Protein AF-A0A7L8D2F6-F1 (afdb_monomer_lite)

Secondary structure (DSSP, 8-state):
---------EEEEEEETTEEEEEEEEEESS-GGGGS-BTTBTTEEEEEEEE--SS-HHHHHHHHHHIIIIIS-PPEEEPSSSSSEEEEESS-HHHHHHHHHHHHHHH-GGGS-B-SSTT--B--EE--HHHHHHHHTTT---SSPPP-------GGGS-GGGS---EEEEETTEEEETTT--EEETTS--

pLDDT: mean 74.39, std 19.33, range [33.28, 97.25]

Structure (mmCIF, N/CA/C/O backbone):
data_AF-A0A7L8D2F6-F1
#
_entry.id   AF-A0A7L8D2F6-F1
#
loop_
_atom_site.group_PDB
_atom_site.id
_atom_site.type_symbol
_atom_site.label_atom_id
_atom_site.label_alt_id
_atom_site.label_comp_id
_atom_site.label_asym_id
_atom_site.label_entity_id
_atom_site.label_seq_id
_atom_site.pdbx_PDB_ins_code
_atom_site.Cartn_x
_atom_site.Cartn_y
_atom_site.Cartn_z
_atom_site.occupancy
_atom_site.B_iso_or_equiv
_atom_site.auth_seq_id
_atom_site.auth_comp_id
_atom_site.auth_asym_id
_atom_site.auth_atom_id
_atom_site.pdbx_PDB_model_num
ATOM 1 N N . MET A 1 1 ? -32.646 11.128 -2.329 1.00 33.59 1 MET A N 1
ATOM 2 C CA . MET A 1 1 ? -31.736 10.787 -1.220 1.00 33.59 1 MET A CA 1
ATOM 3 C C . MET A 1 1 ? -30.380 10.579 -1.849 1.00 33.59 1 MET A C 1
ATOM 5 O O . MET A 1 1 ? -30.250 9.682 -2.670 1.00 33.59 1 MET A O 1
ATOM 9 N N . GLU A 1 2 ? -29.448 11.494 -1.601 1.00 33.28 2 GLU A N 1
ATOM 10 C CA . GLU A 1 2 ? -28.072 11.392 -2.088 1.00 33.28 2 GLU A CA 1
ATOM 11 C C . GLU A 1 2 ? -27.413 10.196 -1.399 1.00 33.28 2 GLU A C 1
ATOM 13 O O . GLU A 1 2 ? -27.366 10.131 -0.172 1.00 33.28 2 GLU A O 1
ATOM 18 N N . SER A 1 3 ? -26.965 9.216 -2.183 1.00 36.12 3 SER A N 1
ATOM 19 C CA . SER A 1 3 ? -26.106 8.145 -1.695 1.00 36.12 3 SER A CA 1
ATOM 20 C C . SER A 1 3 ? -24.796 8.782 -1.243 1.00 36.12 3 SER A C 1
ATOM 22 O O . SER A 1 3 ? -23.993 9.203 -2.078 1.00 36.12 3 SER A O 1
ATOM 24 N N . GLY A 1 4 ? -24.608 8.908 0.070 1.00 35.31 4 GLY A N 1
ATOM 25 C CA . GLY A 1 4 ? -23.336 9.308 0.651 1.00 35.31 4 GLY A CA 1
ATOM 26 C C . GLY A 1 4 ? -22.278 8.281 0.269 1.00 35.31 4 GLY A C 1
ATOM 27 O O . GLY A 1 4 ? -22.184 7.233 0.898 1.00 35.31 4 GLY A O 1
ATOM 28 N N . TYR A 1 5 ? -21.508 8.566 -0.781 1.00 43.25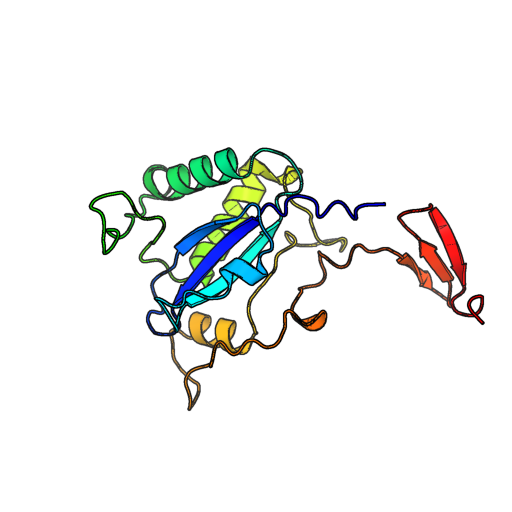 5 TYR A N 1
ATOM 29 C CA . TYR A 1 5 ? -20.236 7.899 -1.017 1.00 43.25 5 TYR A CA 1
ATOM 30 C C . TYR A 1 5 ? -19.336 8.299 0.149 1.00 43.25 5 TYR A C 1
ATOM 32 O O . TYR A 1 5 ? -18.805 9.407 0.172 1.00 43.25 5 TYR A O 1
ATOM 40 N N . GLY A 1 6 ? -19.273 7.445 1.171 1.00 49.34 6 GLY A N 1
ATOM 41 C CA . GLY A 1 6 ? -18.364 7.637 2.291 1.00 49.34 6 GLY A CA 1
ATOM 42 C C . GLY A 1 6 ? -16.935 7.745 1.770 1.00 49.34 6 GLY A C 1
ATOM 43 O O . GLY A 1 6 ? -16.554 7.013 0.857 1.00 49.34 6 GLY A O 1
ATOM 44 N N . ASP A 1 7 ? -16.164 8.677 2.326 1.00 59.16 7 ASP A N 1
ATOM 45 C CA . ASP A 1 7 ? -14.744 8.803 2.022 1.00 59.16 7 ASP A CA 1
ATOM 46 C C . ASP A 1 7 ? -14.050 7.454 2.261 1.00 59.16 7 ASP A C 1
ATOM 48 O O . ASP A 1 7 ? -14.004 6.929 3.376 1.00 59.16 7 ASP A O 1
ATOM 52 N N . GLU A 1 8 ? -13.519 6.874 1.189 1.00 82.31 8 GLU A N 1
ATOM 53 C CA . GLU A 1 8 ? -12.786 5.619 1.229 1.00 82.31 8 GLU A CA 1
ATOM 54 C C . GLU A 1 8 ? -11.326 5.906 1.581 1.00 82.31 8 GLU A C 1
ATOM 56 O O . GLU A 1 8 ? -10.543 6.373 0.750 1.00 82.31 8 GLU A O 1
ATOM 61 N N . ASN A 1 9 ? -10.962 5.646 2.834 1.00 90.75 9 ASN A N 1
ATOM 62 C CA . ASN A 1 9 ? -9.607 5.846 3.327 1.00 90.75 9 ASN A CA 1
ATOM 63 C C . ASN A 1 9 ? -8.790 4.563 3.186 1.00 90.75 9 ASN A C 1
ATOM 65 O O . ASN A 1 9 ? -9.130 3.537 3.768 1.00 90.75 9 ASN A O 1
ATOM 69 N N . TRP A 1 10 ? -7.679 4.639 2.460 1.00 93.19 10 TRP A N 1
ATOM 70 C CA . TRP A 1 10 ? -6.805 3.500 2.200 1.00 93.19 10 TRP A CA 1
ATOM 71 C C . TRP A 1 10 ? -5.340 3.871 2.381 1.00 93.19 10 TRP A C 1
ATOM 73 O O . TRP A 1 10 ? -4.917 4.948 1.951 1.00 93.19 10 TRP A O 1
ATOM 83 N N . ILE A 1 11 ? -4.562 2.941 2.931 1.00 95.38 11 ILE A N 1
ATOM 84 C CA . ILE A 1 11 ? -3.104 2.887 2.778 1.00 95.38 11 ILE A CA 1
ATOM 85 C C . ILE A 1 11 ? -2.797 1.793 1.763 1.00 95.38 11 ILE A C 1
ATOM 87 O O . ILE A 1 11 ? -3.302 0.682 1.892 1.00 95.38 11 ILE A O 1
ATOM 91 N N . TYR A 1 12 ? -1.984 2.080 0.754 1.00 94.06 12 TYR A N 1
ATOM 92 C CA . TYR A 1 12 ? -1.645 1.120 -0.288 1.00 94.06 12 TYR A CA 1
ATOM 93 C C . TYR A 1 12 ? -0.141 1.019 -0.521 1.00 94.06 12 TYR A C 1
ATOM 95 O O . TYR A 1 12 ? 0.616 1.971 -0.320 1.00 94.06 12 TYR A O 1
ATOM 103 N N . VAL A 1 13 ? 0.260 -0.152 -1.005 1.00 94.94 13 VAL A N 1
ATOM 104 C CA . VAL A 1 13 ? 1.579 -0.438 -1.558 1.00 94.94 13 VAL A CA 1
ATOM 105 C C . VAL A 1 13 ? 1.425 -0.609 -3.061 1.00 94.94 13 VAL A C 1
ATOM 107 O O . VAL A 1 13 ? 0.719 -1.500 -3.528 1.00 94.94 13 VAL A O 1
ATOM 110 N N . GLY A 1 14 ? 2.068 0.266 -3.823 1.00 91.19 14 GLY A N 1
ATOM 111 C CA . GLY A 1 14 ? 2.179 0.188 -5.271 1.00 91.19 14 GLY A CA 1
ATOM 112 C C . GLY A 1 14 ? 3.509 -0.414 -5.708 1.00 91.19 14 GLY A C 1
ATOM 113 O O . GLY A 1 14 ? 4.519 -0.278 -5.017 1.00 91.19 14 GLY A O 1
ATOM 114 N N . GLY A 1 15 ? 3.507 -1.045 -6.875 1.00 89.31 15 GLY A N 1
ATOM 115 C CA . GLY A 1 15 ? 4.697 -1.539 -7.559 1.00 89.31 15 GLY A CA 1
ATOM 116 C C . GLY A 1 15 ? 4.729 -1.084 -9.013 1.00 89.31 15 GLY A C 1
ATOM 117 O O . GLY A 1 15 ? 3.749 -0.548 -9.532 1.00 89.31 15 GLY A O 1
ATOM 118 N N . ASP A 1 16 ? 5.862 -1.315 -9.668 1.00 86.56 16 ASP A N 1
ATOM 119 C CA . ASP A 1 16 ? 6.006 -1.193 -11.117 1.00 86.56 16 ASP A CA 1
ATOM 120 C C . ASP A 1 16 ? 6.427 -2.548 -11.673 1.00 86.56 16 ASP A C 1
ATOM 122 O O . ASP A 1 16 ? 7.437 -3.113 -11.254 1.00 86.56 16 ASP A O 1
ATOM 126 N N . ILE A 1 17 ? 5.662 -3.085 -12.618 1.00 83.69 17 ILE A N 1
ATOM 127 C CA . ILE A 1 17 ? 5.947 -4.398 -13.205 1.00 83.69 17 ILE A CA 1
ATOM 128 C C . ILE A 1 17 ? 7.316 -4.478 -13.896 1.00 83.69 17 ILE A C 1
ATOM 130 O O . ILE A 1 17 ? 7.892 -5.561 -14.034 1.00 83.69 17 ILE A O 1
ATOM 134 N N . ASN A 1 18 ? 7.862 -3.332 -14.296 1.00 82.56 18 ASN A N 1
ATOM 135 C CA . ASN A 1 18 ? 9.174 -3.237 -14.921 1.00 82.56 18 ASN A CA 1
ATOM 136 C C . ASN A 1 18 ? 10.309 -3.088 -13.893 1.00 82.56 18 ASN A C 1
ATOM 138 O O . ASN A 1 18 ? 11.474 -3.191 -14.273 1.00 82.56 18 ASN A O 1
ATOM 142 N N . ILE A 1 19 ? 10.001 -2.839 -12.612 1.00 86.31 19 ILE A N 1
ATOM 143 C CA . ILE A 1 19 ? 10.988 -2.559 -11.560 1.00 86.31 19 ILE A CA 1
ATOM 144 C C . ILE A 1 19 ? 10.647 -3.343 -10.284 1.00 86.31 19 ILE A C 1
ATOM 146 O O . ILE A 1 19 ? 10.049 -2.836 -9.337 1.00 86.31 19 ILE A O 1
ATOM 150 N N . ILE A 1 20 ? 11.078 -4.605 -10.246 1.00 85.50 20 ILE A N 1
ATOM 151 C CA . ILE A 1 20 ? 10.676 -5.575 -9.212 1.00 85.50 20 ILE A CA 1
ATOM 152 C C . ILE A 1 20 ? 11.123 -5.230 -7.782 1.00 85.50 20 ILE A C 1
ATOM 154 O O . ILE A 1 20 ? 10.507 -5.664 -6.809 1.00 85.50 20 ILE A O 1
ATOM 158 N N . CYS A 1 21 ? 12.207 -4.467 -7.647 1.00 88.69 21 CYS A N 1
ATOM 159 C CA . CYS A 1 21 ? 12.816 -4.111 -6.367 1.00 88.69 21 CYS A CA 1
ATOM 160 C C . CYS A 1 21 ? 12.358 -2.748 -5.837 1.00 88.69 21 CYS A C 1
ATOM 162 O O . CYS A 1 21 ? 12.931 -2.264 -4.865 1.00 88.69 21 CYS A O 1
ATOM 164 N N . GLN A 1 22 ? 11.362 -2.118 -6.465 1.00 90.94 22 GLN A N 1
ATOM 165 C CA . GLN A 1 22 ? 10.849 -0.824 -6.032 1.00 90.94 22 GLN A CA 1
ATOM 166 C C . GLN A 1 22 ? 9.375 -0.896 -5.666 1.00 90.94 22 GLN A C 1
ATOM 168 O O . GLN A 1 22 ? 8.566 -1.539 -6.335 1.00 90.94 22 GLN A O 1
ATOM 173 N N . SER A 1 23 ? 9.028 -0.173 -4.612 1.00 93.50 23 SER A N 1
ATOM 174 C CA . SER A 1 23 ? 7.656 -0.020 -4.152 1.00 93.50 23 SER A CA 1
ATOM 175 C C . SER A 1 23 ? 7.373 1.425 -3.791 1.00 93.50 23 SER A C 1
ATOM 177 O O . SER A 1 23 ? 8.276 2.216 -3.515 1.00 93.50 23 SER A O 1
ATOM 179 N N . LYS A 1 24 ? 6.092 1.773 -3.803 1.00 93.00 24 LYS A N 1
ATOM 180 C CA . LYS A 1 24 ? 5.571 3.055 -3.343 1.00 93.00 24 LYS A CA 1
ATOM 181 C C . LYS A 1 24 ? 4.580 2.800 -2.223 1.00 93.00 24 LYS A C 1
ATOM 183 O O . LYS A 1 24 ? 3.661 2.015 -2.408 1.00 93.00 24 LYS A O 1
ATOM 188 N N . VAL A 1 25 ? 4.713 3.505 -1.112 1.00 94.69 25 VAL A N 1
ATOM 189 C CA . VAL A 1 25 ? 3.650 3.597 -0.108 1.00 94.69 25 VAL A CA 1
ATOM 190 C C . VAL A 1 25 ? 2.832 4.846 -0.406 1.00 94.69 25 VAL A C 1
ATOM 192 O O . VAL A 1 25 ? 3.383 5.871 -0.798 1.00 94.69 25 VAL A O 1
ATOM 195 N N . GLY A 1 26 ? 1.517 4.790 -0.261 1.00 92.31 26 GLY A N 1
ATOM 196 C CA . GLY A 1 26 ? 0.701 5.989 -0.384 1.00 92.31 26 GLY A CA 1
ATOM 197 C C . GLY A 1 26 ? -0.665 5.830 0.244 1.00 92.31 26 GLY A C 1
ATOM 198 O O . GLY A 1 26 ? -1.060 4.736 0.644 1.00 92.31 26 GLY A O 1
ATOM 199 N N . LYS A 1 27 ? -1.400 6.938 0.297 1.00 93.25 27 LYS A N 1
ATOM 200 C CA . LYS A 1 27 ? -2.797 6.948 0.725 1.00 93.25 27 LYS A CA 1
ATOM 201 C C . LYS A 1 27 ? -3.761 7.449 -0.337 1.00 93.25 27 LYS A C 1
ATOM 203 O O . LYS A 1 27 ? -3.400 8.180 -1.268 1.00 93.25 27 LYS A O 1
ATOM 208 N N . THR A 1 28 ? -5.027 7.112 -0.153 1.00 88.75 28 THR A N 1
ATOM 209 C CA . THR A 1 28 ? -6.141 7.768 -0.835 1.00 88.75 28 THR A CA 1
ATOM 210 C C . THR A 1 28 ? -7.308 7.939 0.129 1.00 88.75 28 THR A C 1
ATOM 212 O O . THR A 1 28 ? -7.509 7.104 1.000 1.00 88.75 28 THR A O 1
ATOM 215 N N . THR A 1 29 ? -8.028 9.050 -0.012 1.00 88.81 29 THR A N 1
ATOM 216 C CA . THR A 1 29 ? -9.320 9.328 0.647 1.00 88.81 29 THR A CA 1
ATOM 217 C C . THR A 1 29 ? -10.476 9.209 -0.356 1.00 88.81 29 THR A C 1
ATOM 219 O O . THR A 1 29 ? -11.570 9.718 -0.145 1.00 88.81 29 THR A O 1
ATOM 222 N N . ARG A 1 30 ? -10.176 8.649 -1.531 1.00 82.25 30 ARG A N 1
ATOM 223 C CA . ARG A 1 30 ? -11.087 8.400 -2.649 1.00 82.25 30 ARG A CA 1
ATOM 224 C C . ARG A 1 30 ? -11.051 6.918 -2.972 1.00 82.25 30 ARG A C 1
ATOM 226 O O . ARG A 1 30 ? -10.124 6.227 -2.543 1.00 82.25 30 ARG A O 1
ATOM 233 N N . ASN A 1 31 ? -11.982 6.495 -3.818 1.00 77.19 31 ASN A N 1
ATOM 234 C CA . ASN A 1 31 ? -12.065 5.128 -4.296 1.00 77.19 31 ASN A CA 1
ATOM 235 C C . ASN A 1 31 ? -10.699 4.604 -4.776 1.00 77.19 31 ASN A C 1
ATOM 237 O O . ASN A 1 31 ? -9.989 5.268 -5.542 1.00 77.19 31 ASN A O 1
ATOM 241 N N . LEU A 1 32 ? -10.330 3.412 -4.304 1.00 76.31 32 LEU A N 1
ATOM 242 C CA . LEU A 1 32 ? -9.047 2.780 -4.612 1.00 76.31 32 LEU A CA 1
ATOM 243 C C . LEU A 1 32 ? -8.841 2.587 -6.129 1.00 76.31 32 LEU A C 1
ATOM 245 O O . LEU A 1 32 ? -7.714 2.715 -6.609 1.00 76.31 32 LEU A O 1
ATOM 249 N N . ILE A 1 33 ? -9.923 2.381 -6.894 1.00 70.19 33 ILE A N 1
ATOM 250 C CA . ILE A 1 33 ? -9.912 2.215 -8.361 1.00 70.19 33 ILE A CA 1
ATOM 251 C C . ILE A 1 33 ? -9.225 3.391 -9.055 1.00 70.19 33 ILE A C 1
ATOM 253 O O . ILE A 1 33 ? -8.449 3.192 -9.991 1.00 70.19 33 ILE A O 1
ATOM 257 N N . ASP A 1 34 ? -9.454 4.614 -8.574 1.00 67.75 34 ASP A N 1
ATOM 258 C CA . ASP A 1 34 ? -8.898 5.829 -9.179 1.00 67.75 34 ASP A CA 1
ATOM 259 C C . ASP A 1 34 ? -7.370 5.902 -9.044 1.00 67.75 34 ASP A C 1
ATOM 261 O O . ASP A 1 34 ? -6.714 6.722 -9.691 1.00 67.75 34 ASP A O 1
ATOM 265 N N . ARG A 1 35 ? -6.788 5.060 -8.182 1.00 68.12 35 ARG A N 1
ATOM 266 C CA . ARG A 1 35 ? -5.349 4.977 -7.930 1.00 68.12 35 ARG A CA 1
ATOM 267 C C . ARG A 1 35 ? -4.684 3.779 -8.587 1.00 68.12 35 ARG A C 1
ATOM 269 O O . ARG A 1 35 ? -3.459 3.756 -8.616 1.00 68.12 35 ARG A O 1
ATOM 276 N N . HIS A 1 36 ? -5.430 2.838 -9.169 1.00 66.00 36 HIS A N 1
ATOM 277 C CA . HIS A 1 36 ? -4.861 1.634 -9.795 1.00 66.00 36 HIS A CA 1
ATOM 278 C C . HIS A 1 36 ? -3.986 1.913 -11.018 1.00 66.00 36 HIS A C 1
ATOM 280 O O . HIS A 1 36 ? -3.243 1.030 -11.437 1.00 66.00 36 HIS A O 1
ATOM 286 N N . ARG A 1 37 ? -4.052 3.116 -11.606 1.00 59.28 37 ARG A N 1
ATOM 287 C CA . ARG A 1 37 ? -3.265 3.482 -12.791 1.00 59.28 37 ARG A CA 1
ATOM 288 C C . ARG A 1 37 ? -2.678 4.877 -12.666 1.00 59.28 37 ARG A C 1
ATOM 290 O O . ARG A 1 37 ? -3.327 5.806 -12.195 1.00 59.28 37 ARG A O 1
ATOM 297 N N . SER A 1 38 ? -1.480 5.040 -13.215 1.00 58.19 38 SER A N 1
ATOM 298 C CA . SER A 1 38 ? -0.926 6.349 -13.538 1.00 58.19 38 SER A CA 1
ATOM 299 C C . SER A 1 38 ? -0.779 6.454 -15.055 1.00 58.19 38 SER A C 1
ATOM 301 O O . SER A 1 38 ? -0.028 5.673 -15.635 1.00 58.19 38 SER A O 1
ATOM 303 N N . PRO A 1 39 ? -1.423 7.421 -15.734 1.00 54.44 39 PRO A N 1
ATOM 304 C CA . PRO A 1 39 ? -1.162 7.680 -17.154 1.00 54.44 39 PRO A CA 1
ATOM 305 C C . PRO A 1 39 ? 0.321 7.962 -17.446 1.00 54.44 39 PRO A C 1
ATOM 307 O O . PRO A 1 39 ? 0.789 7.753 -18.559 1.00 54.44 39 PRO A O 1
ATOM 310 N N . GLN A 1 40 ? 1.055 8.431 -16.433 1.00 60.91 40 GLN A N 1
ATOM 311 C CA . GLN A 1 40 ? 2.483 8.734 -16.496 1.00 60.91 40 GLN A CA 1
ATOM 312 C C . GLN A 1 40 ? 3.364 7.517 -16.177 1.00 60.91 40 GLN A C 1
ATOM 314 O O . GLN A 1 40 ? 4.555 7.544 -16.471 1.00 60.91 40 GLN A O 1
ATOM 319 N N . ASN A 1 41 ? 2.794 6.456 -15.597 1.00 67.81 41 ASN A N 1
ATOM 320 C CA . ASN A 1 41 ? 3.474 5.188 -15.362 1.00 67.81 41 ASN A CA 1
ATOM 321 C C . ASN A 1 41 ? 2.546 4.002 -15.710 1.00 67.81 41 ASN A C 1
ATOM 323 O O . ASN A 1 41 ? 1.836 3.496 -14.837 1.00 67.81 41 ASN A O 1
ATOM 327 N N . PRO A 1 42 ? 2.566 3.535 -16.973 1.00 69.12 42 PRO A N 1
ATOM 328 C CA . PRO A 1 42 ? 1.756 2.406 -17.429 1.00 69.12 42 PRO A CA 1
ATOM 329 C C . PRO A 1 42 ? 2.077 1.069 -16.747 1.00 69.12 42 PRO A C 1
ATOM 331 O O . PRO A 1 42 ? 1.260 0.155 -16.824 1.00 69.12 42 PRO A O 1
ATOM 334 N N . GLY A 1 43 ? 3.257 0.942 -16.130 1.00 72.94 43 GLY A N 1
ATOM 335 C CA . GLY A 1 43 ? 3.669 -0.249 -15.388 1.00 72.94 43 GLY A CA 1
ATOM 336 C C . GLY A 1 43 ? 3.204 -0.264 -13.934 1.00 72.94 43 GLY A C 1
ATOM 337 O O . GLY A 1 43 ? 3.344 -1.290 -13.270 1.00 72.94 43 GLY A O 1
ATOM 338 N N . PHE A 1 44 ? 2.652 0.850 -13.443 1.00 82.94 44 PHE A N 1
ATOM 339 C CA . PHE A 1 44 ? 2.187 0.979 -12.070 1.00 82.94 44 PHE A CA 1
ATOM 340 C C . PHE A 1 44 ? 0.948 0.122 -11.801 1.00 82.94 44 PHE A C 1
ATOM 342 O O . PHE A 1 44 ? -0.000 0.119 -12.587 1.00 82.94 44 PHE A O 1
ATOM 349 N N . PHE A 1 45 ? 0.933 -0.528 -10.642 1.00 83.31 45 PHE A N 1
ATOM 350 C CA . PHE A 1 45 ? -0.223 -1.236 -10.104 1.00 83.31 45 PHE A CA 1
ATOM 351 C C . PHE A 1 45 ? -0.220 -1.165 -8.571 1.00 83.31 45 PHE A C 1
ATOM 353 O O . PHE A 1 45 ? 0.827 -0.966 -7.951 1.00 83.31 45 PHE A O 1
ATOM 360 N N . ILE A 1 46 ? -1.382 -1.354 -7.942 1.00 87.88 46 ILE A N 1
ATOM 361 C CA . ILE A 1 46 ? -1.468 -1.540 -6.487 1.00 87.88 46 ILE A CA 1
ATOM 362 C C . ILE A 1 46 ? -1.222 -3.012 -6.173 1.00 87.88 46 ILE A C 1
ATOM 364 O O . ILE A 1 46 ? -1.999 -3.860 -6.601 1.00 87.88 46 ILE A O 1
ATOM 368 N N . TYR A 1 47 ? -0.158 -3.303 -5.426 1.00 89.50 47 TYR A N 1
ATOM 369 C CA . TYR A 1 47 ? 0.182 -4.645 -4.959 1.00 89.50 47 TYR A CA 1
ATOM 370 C C . TYR A 1 47 ? -0.729 -5.086 -3.810 1.00 89.50 47 TYR A C 1
ATOM 372 O O . TYR A 1 47 ? -1.283 -6.182 -3.863 1.00 89.50 47 TYR A O 1
ATOM 380 N N . ALA A 1 48 ? -0.908 -4.225 -2.803 1.00 91.75 48 ALA A N 1
ATOM 381 C CA . ALA A 1 48 ? -1.801 -4.448 -1.666 1.00 91.75 48 ALA A CA 1
ATOM 382 C C . ALA A 1 48 ? -2.388 -3.126 -1.149 1.00 91.75 48 ALA A C 1
ATOM 384 O O . ALA A 1 48 ? -1.766 -2.073 -1.313 1.00 91.75 48 ALA A O 1
ATOM 385 N N . ALA A 1 49 ? -3.564 -3.161 -0.519 1.00 92.19 49 ALA A N 1
ATOM 386 C CA . ALA A 1 49 ? -4.148 -1.994 0.146 1.00 92.19 49 ALA A CA 1
ATOM 387 C C . ALA A 1 49 ? -4.988 -2.362 1.374 1.00 92.19 49 ALA A C 1
ATOM 389 O O . ALA A 1 49 ? -5.712 -3.353 1.366 1.00 92.19 49 ALA A O 1
ATOM 390 N N . PHE A 1 50 ? -4.922 -1.519 2.400 1.00 92.81 50 PHE A N 1
ATOM 391 C CA . PHE A 1 50 ? -5.547 -1.693 3.708 1.00 92.81 50 PHE A CA 1
ATOM 392 C C . PHE A 1 50 ? -6.555 -0.569 3.942 1.00 92.81 50 PHE A C 1
ATOM 394 O O . PHE A 1 50 ? -6.195 0.614 3.870 1.00 92.81 50 PHE A O 1
ATOM 401 N N . GLN A 1 51 ? -7.812 -0.928 4.203 1.00 92.31 51 GLN A N 1
ATOM 402 C CA . GLN A 1 51 ? -8.865 0.053 4.447 1.00 92.31 51 GLN A CA 1
ATOM 403 C C . GLN A 1 51 ? -8.765 0.588 5.872 1.00 92.31 51 GLN A C 1
ATOM 405 O O . GLN A 1 51 ? -8.775 -0.172 6.838 1.00 92.31 51 GLN A O 1
ATOM 410 N N . ILE A 1 52 ? -8.717 1.908 6.004 1.00 92.38 52 ILE A N 1
ATOM 411 C CA . ILE A 1 52 ? -8.717 2.596 7.289 1.00 92.38 52 ILE A CA 1
ATOM 412 C C . ILE A 1 52 ? -10.160 2.940 7.647 1.00 92.38 52 ILE A C 1
ATOM 414 O O . ILE A 1 52 ? -10.718 3.933 7.181 1.00 92.38 52 ILE A O 1
ATOM 418 N N . VAL A 1 53 ? -10.771 2.109 8.487 1.00 90.25 53 VAL A N 1
ATOM 419 C CA . VAL A 1 53 ? -12.171 2.265 8.912 1.00 90.25 53 VAL A CA 1
ATOM 420 C C . VAL A 1 53 ? -12.329 3.236 10.083 1.00 90.25 53 VAL A C 1
ATOM 422 O O . VAL A 1 53 ? -13.433 3.706 10.358 1.00 90.25 53 VAL A O 1
ATOM 425 N N . ARG A 1 54 ? -11.238 3.537 10.802 1.00 86.94 54 ARG A N 1
ATOM 426 C CA . ARG A 1 54 ? -11.213 4.464 11.946 1.00 86.94 54 ARG A CA 1
ATOM 427 C C . ARG A 1 54 ? -9.881 5.205 12.032 1.00 86.94 54 ARG A C 1
ATOM 429 O O . ARG A 1 54 ? -8.836 4.652 11.706 1.00 86.94 54 ARG A O 1
ATOM 436 N N . GLY A 1 55 ? -9.909 6.423 12.570 1.00 90.75 55 GLY A N 1
ATOM 437 C CA . GLY A 1 55 ? -8.720 7.264 12.735 1.00 90.75 55 GLY A CA 1
ATOM 438 C C . GLY A 1 55 ? -8.357 8.061 11.479 1.00 90.75 55 GLY A C 1
ATOM 439 O O . GLY A 1 55 ? -9.094 8.076 10.495 1.00 90.75 55 GLY A O 1
ATOM 440 N N . SER A 1 56 ? -7.228 8.769 11.531 1.00 94.81 56 SER A N 1
ATOM 441 C CA . SER A 1 56 ? -6.764 9.631 10.441 1.00 94.81 56 SER A CA 1
ATOM 442 C C . SER A 1 56 ? -5.790 8.890 9.528 1.00 94.81 56 SER A C 1
ATOM 444 O O . SER A 1 56 ? -4.653 8.615 9.910 1.00 94.81 56 SER A O 1
ATOM 446 N N . VAL A 1 57 ? -6.190 8.639 8.277 1.00 94.69 57 VAL A N 1
ATOM 447 C CA . VAL A 1 57 ? -5.295 8.051 7.261 1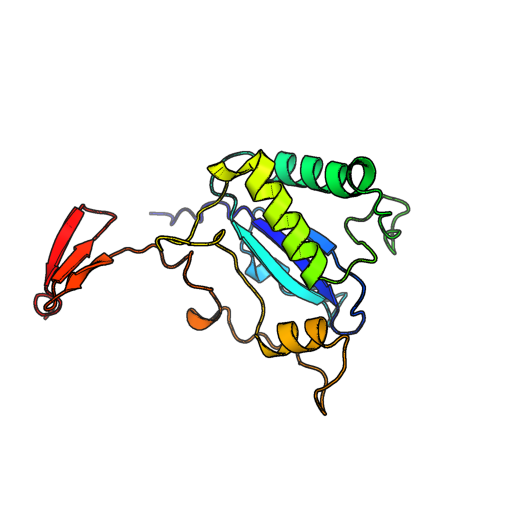.00 94.69 57 VAL A CA 1
ATOM 448 C C . VAL A 1 57 ? -4.052 8.915 7.012 1.00 94.69 57 VAL A C 1
ATOM 450 O O . VAL A 1 57 ? -2.984 8.399 6.691 1.00 94.69 57 VAL A O 1
ATOM 453 N N . HIS A 1 58 ? -4.156 10.234 7.214 1.00 94.88 58 HIS A N 1
ATOM 454 C CA . HIS A 1 58 ? -3.020 11.143 7.086 1.00 94.88 58 HIS A CA 1
ATOM 455 C C . HIS A 1 58 ? -1.987 10.940 8.195 1.00 94.88 58 HIS A C 1
ATOM 457 O O . HIS A 1 58 ? -0.791 10.967 7.912 1.00 94.88 58 HIS A O 1
ATOM 463 N N . GLU A 1 59 ? -2.438 10.731 9.431 1.00 96.00 59 GLU A N 1
ATOM 464 C CA . GLU A 1 59 ? -1.555 10.474 10.572 1.00 96.00 59 GLU A CA 1
ATOM 465 C C . GLU A 1 59 ? -0.910 9.093 10.468 1.00 96.00 59 GLU A C 1
ATOM 467 O O . GLU A 1 59 ? 0.296 8.966 10.671 1.00 96.00 59 GLU A O 1
ATOM 472 N N . ILE A 1 60 ? -1.691 8.076 10.090 1.00 96.19 60 ILE A N 1
ATOM 473 C CA . ILE A 1 60 ? -1.197 6.705 9.913 1.00 96.19 60 ILE A CA 1
ATOM 474 C C . ILE A 1 60 ? -0.114 6.665 8.833 1.00 96.19 60 ILE A C 1
ATOM 476 O O . ILE A 1 60 ? 0.965 6.131 9.082 1.00 96.19 60 ILE A O 1
ATOM 480 N N . GLU A 1 61 ? -0.353 7.274 7.666 1.00 96.25 61 GLU A N 1
ATOM 481 C CA . GLU A 1 61 ? 0.649 7.351 6.595 1.00 96.25 61 GLU A CA 1
ATOM 482 C C . GLU A 1 61 ? 1.913 8.091 7.056 1.00 96.25 61 GLU A C 1
ATOM 484 O O . GLU A 1 61 ? 3.022 7.603 6.845 1.00 96.25 61 GLU A O 1
ATOM 489 N N . ALA A 1 62 ? 1.775 9.249 7.709 1.00 95.31 62 ALA A N 1
ATOM 490 C CA . ALA A 1 62 ? 2.928 10.013 8.177 1.00 95.31 62 ALA A CA 1
ATOM 491 C C . ALA A 1 62 ? 3.764 9.217 9.195 1.00 95.31 62 ALA A C 1
ATOM 493 O O . ALA A 1 62 ? 4.996 9.189 9.100 1.00 95.31 62 ALA A O 1
ATOM 494 N N . SER A 1 63 ? 3.111 8.532 10.138 1.00 96.81 63 SER A N 1
ATOM 495 C CA . SER A 1 63 ? 3.779 7.664 11.112 1.00 96.81 63 SER A CA 1
ATOM 496 C C . SER A 1 63 ? 4.431 6.450 10.448 1.00 96.81 63 SER A C 1
ATOM 498 O O . SER A 1 63 ? 5.560 6.114 10.802 1.00 96.81 63 SER A O 1
ATOM 500 N N . LEU A 1 64 ? 3.781 5.837 9.455 1.00 96.75 64 LEU A N 1
ATOM 501 C CA . LEU A 1 64 ? 4.337 4.733 8.671 1.00 96.75 64 LEU A CA 1
ATOM 502 C C . LEU A 1 64 ? 5.595 5.169 7.914 1.00 96.75 64 LEU A C 1
ATOM 504 O O . LEU A 1 64 ? 6.643 4.544 8.045 1.00 96.75 64 LEU A O 1
ATOM 508 N N . LEU A 1 65 ? 5.539 6.280 7.177 1.00 95.38 65 LEU A N 1
ATOM 509 C CA . LEU A 1 65 ? 6.695 6.799 6.442 1.00 95.38 65 LEU A CA 1
ATOM 510 C C . LEU A 1 65 ? 7.854 7.155 7.382 1.00 95.38 65 LEU A C 1
ATOM 512 O O . LEU A 1 65 ? 9.012 6.908 7.045 1.00 95.38 65 LEU A O 1
ATOM 516 N N . ASN A 1 66 ? 7.567 7.704 8.564 1.00 95.00 66 ASN A N 1
ATOM 517 C CA . ASN A 1 66 ? 8.588 7.953 9.581 1.00 95.00 66 ASN A CA 1
ATOM 518 C C . ASN A 1 66 ? 9.174 6.653 10.141 1.00 95.00 66 ASN A C 1
ATOM 520 O O . ASN A 1 66 ? 10.386 6.573 10.332 1.00 95.00 66 ASN A O 1
ATOM 524 N N . HIS A 1 67 ? 8.349 5.632 10.371 1.00 96.25 67 HIS A N 1
ATOM 525 C CA . HIS A 1 67 ? 8.809 4.322 10.820 1.00 96.25 67 HIS A CA 1
ATOM 526 C C . HIS A 1 67 ? 9.722 3.655 9.788 1.00 96.25 67 HIS A C 1
ATOM 528 O O . HIS A 1 67 ? 10.806 3.198 10.142 1.00 96.25 67 HIS A O 1
ATOM 534 N N . LEU A 1 68 ? 9.350 3.677 8.507 1.00 95.44 68 LEU A N 1
ATOM 535 C CA . LEU A 1 68 ? 10.176 3.134 7.427 1.00 95.44 68 LEU A CA 1
ATOM 536 C C . LEU A 1 68 ? 11.532 3.853 7.340 1.00 95.44 68 LEU A C 1
ATOM 538 O O . LEU A 1 68 ? 12.574 3.202 7.286 1.00 95.44 68 LEU A O 1
ATOM 542 N N . LYS A 1 69 ? 11.532 5.192 7.382 1.00 93.44 69 LYS A N 1
ATOM 543 C CA . LYS A 1 69 ? 12.752 6.007 7.243 1.00 93.44 69 LYS A CA 1
ATOM 544 C C . LYS A 1 69 ? 13.670 5.920 8.456 1.00 93.44 69 LYS A C 1
ATOM 546 O O . LYS A 1 69 ? 14.863 5.675 8.321 1.00 93.44 69 LYS A O 1
ATOM 551 N N . TRP A 1 70 ? 13.117 6.150 9.640 1.00 93.50 70 TRP A N 1
ATOM 552 C CA . TRP A 1 70 ? 13.899 6.356 10.859 1.00 93.50 70 TRP A CA 1
ATOM 553 C C . TRP A 1 70 ? 13.905 5.141 11.778 1.00 93.50 70 TRP A C 1
ATOM 555 O O . TRP A 1 70 ? 14.887 4.917 12.476 1.00 93.50 70 TRP A O 1
ATOM 565 N N . GLY A 1 71 ? 12.826 4.359 11.779 1.00 91.81 71 GLY A N 1
ATOM 566 C CA . GLY A 1 71 ? 12.740 3.122 12.552 1.00 91.81 71 GLY A CA 1
ATOM 567 C C . GLY A 1 71 ? 13.497 1.971 11.893 1.00 91.81 71 GLY A C 1
ATOM 568 O O . GLY A 1 71 ? 14.225 1.257 12.574 1.00 91.81 71 GLY A O 1
ATOM 569 N N . LEU A 1 72 ? 13.345 1.814 10.575 1.00 93.31 72 LEU A N 1
ATOM 570 C CA . LEU A 1 72 ? 13.942 0.710 9.810 1.00 93.31 72 LEU A CA 1
ATOM 571 C C . LEU A 1 72 ? 15.137 1.131 8.942 1.00 93.31 72 LEU A C 1
ATOM 573 O O . LEU A 1 72 ? 15.859 0.276 8.439 1.00 93.31 72 LEU A O 1
ATOM 577 N N . GLY A 1 73 ? 15.382 2.436 8.787 1.00 92.06 73 GLY A N 1
ATOM 578 C CA . GLY A 1 73 ? 16.546 2.960 8.067 1.00 92.06 73 GLY A CA 1
ATOM 579 C C . GLY A 1 73 ? 16.411 2.978 6.541 1.00 92.06 73 GLY A C 1
ATOM 580 O O . GLY A 1 73 ? 17.409 3.216 5.853 1.00 92.06 73 GLY A O 1
ATOM 581 N N . PHE A 1 74 ? 15.214 2.750 5.988 1.00 92.12 74 PHE A N 1
ATOM 582 C CA . PHE A 1 74 ? 15.010 2.766 4.540 1.00 92.12 74 PHE A CA 1
ATOM 583 C C . PHE A 1 74 ? 15.168 4.172 3.967 1.00 92.12 74 PHE A C 1
ATOM 585 O O . PHE A 1 74 ? 14.563 5.136 4.438 1.00 92.12 74 PHE A O 1
ATOM 592 N N . GLN A 1 75 ? 15.955 4.284 2.899 1.00 87.25 75 GLN A N 1
ATOM 593 C CA . GLN A 1 75 ? 16.142 5.545 2.192 1.00 87.25 75 GLN A CA 1
ATOM 594 C C . GLN A 1 75 ? 15.069 5.697 1.107 1.00 87.25 75 GLN A C 1
ATOM 596 O O . GLN A 1 75 ? 14.970 4.833 0.232 1.00 87.25 75 GLN A O 1
ATOM 601 N N . PRO A 1 76 ? 14.259 6.771 1.133 1.00 86.75 76 PRO A N 1
ATOM 602 C CA . PRO A 1 76 ? 13.321 7.043 0.057 1.00 86.75 76 PRO A CA 1
ATOM 603 C C . PRO A 1 76 ? 14.068 7.395 -1.224 1.00 86.75 76 PRO A C 1
ATOM 605 O O . PRO A 1 76 ? 15.063 8.121 -1.200 1.00 86.75 76 PRO A O 1
ATOM 608 N N . LEU A 1 77 ? 13.543 6.948 -2.357 1.00 84.75 77 LEU A N 1
ATOM 609 C CA . LEU A 1 77 ? 14.043 7.334 -3.667 1.00 84.75 77 LEU A CA 1
ATOM 610 C C . LEU A 1 77 ? 13.768 8.831 -3.911 1.00 84.75 77 LEU A C 1
ATOM 612 O O . LEU A 1 77 ? 12.804 9.386 -3.377 1.00 84.75 77 LEU A O 1
ATOM 616 N N . PRO A 1 78 ? 14.587 9.536 -4.699 1.00 74.81 78 PRO A N 1
ATOM 617 C CA . PRO A 1 78 ? 14.292 10.913 -5.073 1.00 74.81 78 PRO A CA 1
ATOM 618 C C . PRO A 1 78 ? 13.053 10.965 -5.978 1.00 74.81 78 PRO A C 1
ATOM 620 O O . PRO A 1 78 ? 12.883 10.134 -6.870 1.00 74.81 78 PRO A O 1
ATOM 623 N N . HIS A 1 79 ? 12.175 11.948 -5.769 1.00 67.12 79 HIS A N 1
ATOM 624 C CA . HIS A 1 79 ? 11.040 12.153 -6.667 1.00 67.12 79 HIS A CA 1
ATOM 625 C C . HIS A 1 79 ? 11.547 12.702 -8.015 1.00 67.12 79 HIS A C 1
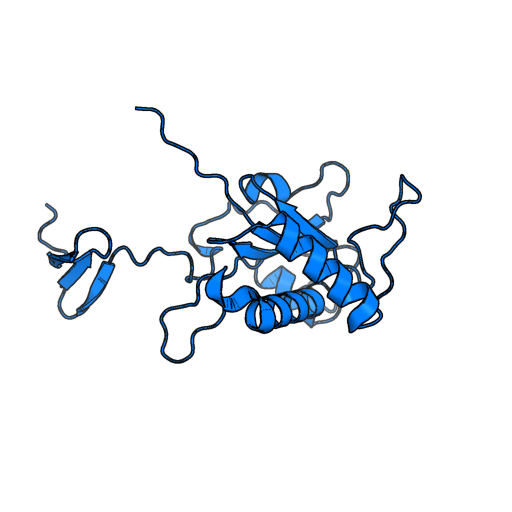ATOM 627 O O . HIS A 1 79 ? 12.335 13.645 -8.043 1.00 67.12 79 HIS A O 1
ATOM 633 N N . PHE A 1 80 ? 11.106 12.124 -9.140 1.00 56.47 80 PHE A N 1
ATOM 634 C CA . PHE A 1 80 ? 11.675 12.410 -10.471 1.00 56.47 80 PHE A CA 1
ATOM 635 C C . PHE A 1 80 ? 11.580 13.893 -10.877 1.00 56.47 80 PHE A C 1
ATOM 637 O O . PHE A 1 80 ? 12.430 14.401 -11.601 1.00 56.47 80 PHE A O 1
ATOM 644 N N . SER A 1 81 ? 10.549 14.598 -10.403 1.00 54.03 81 SER A N 1
ATOM 645 C CA . SER A 1 81 ? 10.245 15.982 -10.795 1.00 54.03 81 SER A CA 1
ATOM 646 C C . SER A 1 81 ? 10.474 17.036 -9.709 1.00 54.03 81 SER A C 1
ATOM 648 O O . SER A 1 81 ? 10.449 18.228 -10.006 1.00 54.03 81 SER A O 1
ATOM 650 N N . THR A 1 82 ? 10.687 16.640 -8.455 1.00 49.88 82 THR A N 1
ATOM 651 C CA . THR A 1 82 ? 10.793 17.571 -7.323 1.00 49.88 82 THR A CA 1
ATOM 652 C C . THR A 1 82 ? 11.827 17.034 -6.352 1.00 49.88 82 THR A C 1
ATOM 654 O O . THR A 1 82 ? 11.741 15.883 -5.960 1.00 49.88 82 THR A O 1
ATOM 657 N N . SER A 1 83 ? 12.768 17.843 -5.881 1.00 47.97 83 SER A N 1
ATOM 658 C CA . SER A 1 83 ? 13.787 17.445 -4.892 1.00 47.97 83 SER A CA 1
ATOM 659 C C . SER A 1 83 ? 13.237 17.101 -3.487 1.00 47.97 83 SER A C 1
ATOM 661 O O . SER A 1 83 ? 13.985 17.090 -2.513 1.00 47.97 83 SER A O 1
ATOM 663 N N . GLY A 1 84 ? 11.932 16.841 -3.359 1.00 54.94 84 GLY A N 1
ATOM 664 C CA . GLY A 1 84 ? 11.272 16.417 -2.127 1.00 54.94 84 GLY A CA 1
ATOM 665 C C . GLY A 1 84 ? 11.429 14.922 -1.839 1.00 54.94 84 GLY A C 1
ATOM 666 O O . GLY A 1 84 ? 11.730 14.120 -2.725 1.00 54.94 84 GLY A O 1
ATOM 667 N N . THR A 1 85 ? 11.197 14.538 -0.581 1.00 63.56 85 THR A N 1
ATOM 668 C CA . THR A 1 85 ? 11.203 13.129 -0.166 1.00 63.56 85 THR A CA 1
ATOM 669 C C . THR A 1 85 ? 10.066 12.383 -0.853 1.00 63.56 85 THR A C 1
ATOM 671 O O . THR A 1 85 ? 8.906 12.718 -0.613 1.00 63.56 85 THR A O 1
ATOM 674 N N . SER A 1 86 ? 10.378 11.383 -1.681 1.00 75.19 86 SER A N 1
ATOM 675 C CA . SER A 1 86 ? 9.333 10.529 -2.246 1.00 75.19 86 SER A CA 1
ATOM 676 C C . SER A 1 86 ? 8.781 9.557 -1.200 1.00 75.19 86 SER A C 1
ATOM 678 O O . SER A 1 86 ? 9.334 9.385 -0.109 1.00 75.19 86 SER A O 1
ATOM 680 N N . GLU A 1 87 ? 7.676 8.916 -1.563 1.00 85.12 87 GLU A N 1
ATOM 681 C CA . GLU A 1 87 ? 7.114 7.772 -0.845 1.00 85.12 87 GLU A CA 1
ATOM 682 C C . GLU A 1 87 ? 7.510 6.444 -1.523 1.00 85.12 87 GLU A C 1
ATOM 684 O O . GLU A 1 87 ? 6.860 5.421 -1.324 1.00 85.12 87 GLU A O 1
ATOM 689 N N . CYS A 1 88 ? 8.540 6.470 -2.375 1.00 90.44 88 CYS A N 1
ATOM 690 C CA . CYS A 1 88 ? 9.065 5.309 -3.085 1.00 90.44 88 CYS A CA 1
ATOM 691 C C . CYS A 1 88 ? 10.334 4.794 -2.402 1.00 90.44 88 CYS A C 1
ATOM 693 O O . CYS A 1 88 ? 11.154 5.584 -1.938 1.00 90.44 88 CYS A O 1
ATOM 695 N N . PHE A 1 89 ? 10.524 3.480 -2.381 1.00 93.31 89 PHE A N 1
ATOM 696 C CA . PHE A 1 89 ? 11.619 2.804 -1.690 1.00 93.31 89 PHE A CA 1
ATOM 697 C C . PHE A 1 89 ? 12.202 1.696 -2.569 1.00 93.31 89 PHE A C 1
ATOM 699 O O . PHE A 1 89 ? 11.479 1.075 -3.350 1.00 93.31 89 PHE A O 1
ATOM 706 N N . GLU A 1 90 ? 13.495 1.410 -2.407 1.00 93.19 90 GLU A N 1
ATOM 707 C CA . GLU A 1 90 ? 14.162 0.245 -3.010 1.00 93.19 90 GLU A CA 1
ATOM 708 C C . GLU A 1 90 ? 13.890 -1.022 -2.180 1.00 93.19 90 GLU A C 1
ATOM 710 O O . GLU A 1 90 ? 14.776 -1.643 -1.596 1.00 93.19 90 GLU A O 1
ATOM 715 N N . VAL A 1 91 ? 12.607 -1.350 -2.063 1.00 92.75 91 VAL A N 1
ATOM 716 C CA . VAL A 1 91 ? 12.087 -2.545 -1.398 1.00 92.75 91 VAL A CA 1
ATOM 717 C C . VAL A 1 91 ? 11.041 -3.148 -2.325 1.00 92.75 91 VAL A C 1
ATOM 719 O O . VAL A 1 91 ? 10.208 -2.414 -2.864 1.00 92.75 91 VAL A O 1
ATOM 722 N N . SER A 1 92 ? 11.060 -4.469 -2.513 1.00 92.88 92 SER A N 1
ATOM 723 C CA . SER A 1 92 ? 10.051 -5.140 -3.335 1.00 92.88 92 SER A CA 1
ATOM 724 C C . SER A 1 92 ? 8.635 -4.907 -2.775 1.00 92.88 92 SER A C 1
ATOM 726 O O . SER A 1 92 ? 8.456 -4.862 -1.554 1.00 92.88 92 SER A O 1
ATOM 728 N N . PRO A 1 93 ? 7.604 -4.783 -3.631 1.00 92.81 93 PRO A N 1
ATOM 729 C CA . PRO A 1 93 ? 6.221 -4.598 -3.193 1.00 92.81 93 PRO A CA 1
ATOM 730 C C . PRO A 1 93 ? 5.711 -5.661 -2.216 1.00 92.81 93 PRO A C 1
ATOM 732 O O . PRO A 1 93 ? 4.974 -5.313 -1.299 1.00 92.81 93 PRO A O 1
ATOM 735 N N . CYS A 1 94 ? 6.133 -6.924 -2.363 1.00 91.50 94 CYS A N 1
ATOM 736 C CA . CYS A 1 94 ? 5.771 -7.992 -1.429 1.00 91.50 94 CYS A CA 1
ATOM 737 C C . CYS A 1 94 ? 6.294 -7.719 -0.016 1.00 91.50 94 CYS A C 1
ATOM 739 O O . CYS A 1 94 ? 5.510 -7.651 0.924 1.00 91.50 94 CYS A O 1
ATOM 741 N N . HIS A 1 95 ? 7.593 -7.452 0.118 1.00 93.50 95 HIS A N 1
ATOM 742 C CA . HIS A 1 95 ? 8.205 -7.193 1.415 1.00 93.50 95 HIS A CA 1
ATOM 743 C C . HIS A 1 95 ? 7.700 -5.879 2.024 1.00 93.50 95 HIS A C 1
ATOM 745 O O . HIS A 1 95 ? 7.466 -5.800 3.225 1.00 93.50 95 HIS A O 1
ATOM 751 N N . MET A 1 96 ? 7.473 -4.848 1.205 1.00 96.50 96 MET A N 1
ATOM 752 C CA . MET A 1 96 ? 6.871 -3.605 1.686 1.00 96.50 96 MET A CA 1
ATOM 753 C C . MET A 1 96 ? 5.442 -3.828 2.201 1.00 96.50 96 MET A C 1
ATOM 755 O O . MET A 1 96 ? 5.083 -3.250 3.220 1.00 96.50 96 MET A O 1
ATOM 759 N N . ALA A 1 97 ? 4.633 -4.670 1.550 1.00 95.00 97 ALA A N 1
ATOM 760 C CA . ALA A 1 97 ? 3.289 -4.992 2.030 1.00 95.00 97 ALA A CA 1
ATOM 761 C C . ALA A 1 97 ? 3.311 -5.649 3.416 1.00 95.00 97 ALA A C 1
ATOM 763 O O . ALA A 1 97 ? 2.546 -5.225 4.280 1.00 95.00 97 ALA A O 1
ATOM 764 N N . ASP A 1 98 ? 4.228 -6.590 3.650 1.00 94.25 98 ASP A N 1
ATOM 765 C CA . ASP A 1 98 ? 4.397 -7.231 4.960 1.00 94.25 98 ASP A CA 1
ATOM 766 C C . ASP A 1 98 ? 4.803 -6.210 6.035 1.00 94.25 98 ASP A C 1
ATOM 768 O O . ASP A 1 98 ? 4.236 -6.184 7.124 1.00 94.25 98 ASP A O 1
ATOM 772 N N . LEU A 1 99 ? 5.725 -5.296 5.709 1.00 96.81 99 LEU A N 1
ATOM 773 C CA . LEU A 1 99 ? 6.144 -4.225 6.621 1.00 96.81 99 LEU A CA 1
ATOM 774 C C . LEU A 1 99 ? 5.000 -3.263 6.969 1.00 96.81 99 LEU A C 1
ATOM 776 O O . LEU A 1 99 ? 4.895 -2.810 8.112 1.00 96.81 99 LEU A O 1
ATOM 780 N N . VAL A 1 100 ? 4.155 -2.925 5.991 1.00 97.25 100 VAL A N 1
ATOM 781 C CA . VAL A 1 100 ? 2.978 -2.074 6.211 1.00 97.25 100 VAL A CA 1
ATOM 782 C C . VAL A 1 100 ? 1.948 -2.793 7.080 1.00 97.25 100 VAL A C 1
ATOM 784 O O . VAL A 1 100 ? 1.431 -2.186 8.019 1.00 97.25 100 VAL A O 1
ATOM 787 N N . GLU A 1 101 ? 1.678 -4.069 6.807 1.00 95.25 101 GLU A N 1
ATOM 788 C CA . GLU A 1 101 ? 0.751 -4.882 7.596 1.00 95.25 101 GLU A CA 1
ATOM 789 C C . GLU A 1 101 ? 1.219 -5.018 9.049 1.00 95.25 101 GLU A C 1
ATOM 791 O O . GLU A 1 101 ? 0.457 -4.717 9.968 1.00 95.25 101 GLU A O 1
ATOM 796 N N . ASP A 1 102 ? 2.492 -5.358 9.266 1.00 95.38 102 ASP A N 1
ATOM 797 C CA . ASP A 1 102 ? 3.099 -5.453 10.596 1.00 95.38 102 ASP A CA 1
ATOM 798 C C . ASP A 1 102 ? 3.016 -4.126 11.358 1.00 95.38 102 ASP A C 1
ATOM 800 O O . ASP A 1 102 ? 2.707 -4.092 12.556 1.00 95.38 102 ASP A O 1
ATOM 804 N N . PHE A 1 103 ? 3.285 -3.010 10.675 1.00 97.12 103 PHE A N 1
ATOM 805 C CA . PHE A 1 103 ? 3.214 -1.682 11.271 1.00 97.12 103 PHE A CA 1
ATOM 806 C C . PHE A 1 103 ? 1.787 -1.334 11.704 1.00 97.12 103 PHE A C 1
ATOM 808 O O . PHE A 1 103 ? 1.565 -0.937 12.854 1.00 97.12 103 PHE A O 1
ATOM 815 N N . ILE A 1 104 ? 0.813 -1.494 10.806 1.00 95.94 104 ILE A N 1
ATOM 816 C CA . ILE A 1 104 ? -0.593 -1.212 11.106 1.00 95.94 104 ILE A CA 1
ATOM 817 C C . ILE A 1 104 ? -1.078 -2.147 12.216 1.00 95.94 104 ILE A C 1
ATOM 819 O O . ILE A 1 104 ? -1.667 -1.678 13.186 1.00 95.94 104 ILE A O 1
ATOM 823 N N . GLY A 1 105 ? -0.769 -3.441 12.145 1.00 93.31 105 GLY A N 1
ATOM 824 C CA . GLY A 1 105 ? -1.178 -4.426 13.144 1.00 93.31 105 GLY A CA 1
ATOM 825 C C . GLY A 1 105 ? -0.596 -4.137 14.528 1.00 93.31 105 GLY A C 1
ATOM 826 O O . GLY A 1 105 ? -1.261 -4.337 15.543 1.00 93.31 105 GLY A O 1
ATOM 827 N N . ARG A 1 106 ? 0.627 -3.601 14.602 1.00 94.12 106 ARG A N 1
ATOM 828 C CA . ARG A 1 106 ? 1.274 -3.280 15.880 1.00 94.12 106 ARG A CA 1
ATOM 829 C C . ARG A 1 106 ? 0.792 -1.970 16.500 1.00 94.12 106 ARG A C 1
ATOM 831 O O . ARG A 1 106 ? 0.651 -1.907 17.720 1.00 94.12 106 ARG A O 1
ATOM 838 N N . TYR A 1 107 ? 0.592 -0.926 15.698 1.00 96.00 107 TYR A N 1
ATOM 839 C CA . TYR A 1 107 ? 0.380 0.436 16.211 1.00 96.00 107 TYR A CA 1
ATOM 840 C C . TYR A 1 107 ? -1.030 0.987 15.972 1.00 96.00 107 TYR A C 1
ATOM 842 O O . TYR A 1 107 ? -1.452 1.899 16.679 1.00 96.00 107 TYR A O 1
ATOM 850 N N . PHE A 1 108 ? -1.761 0.434 15.006 1.00 94.75 108 PHE A N 1
ATOM 851 C CA . PHE A 1 108 ? -3.053 0.932 14.527 1.00 94.75 108 PHE A CA 1
ATOM 852 C C . PHE A 1 108 ? -4.053 -0.207 14.280 1.00 94.75 108 PHE A C 1
ATOM 854 O O . PHE A 1 108 ? -4.904 -0.114 13.399 1.00 94.75 108 PHE A O 1
ATOM 861 N N . SER A 1 109 ? -3.979 -1.295 15.051 1.00 91.81 109 SER A N 1
ATOM 862 C CA . SER A 1 109 ? -4.812 -2.482 14.820 1.00 91.81 109 SER A CA 1
ATOM 863 C C . SER A 1 109 ? -6.309 -2.187 14.848 1.00 91.81 109 SER A C 1
ATOM 865 O O . SER A 1 109 ? -7.059 -2.782 14.089 1.00 91.81 109 SER A O 1
ATOM 867 N N . SER A 1 110 ? -6.760 -1.239 15.670 1.00 88.88 110 SER A N 1
ATOM 868 C CA . SER A 1 110 ? -8.170 -0.834 15.751 1.00 88.88 110 SER A CA 1
ATOM 869 C C . SER A 1 110 ? -8.655 0.023 14.572 1.00 88.88 110 SER A C 1
ATOM 871 O O . SER A 1 110 ? -9.848 0.335 14.499 1.00 88.88 110 SER A O 1
ATOM 873 N N . CYS A 1 111 ? -7.753 0.424 13.671 1.00 91.06 111 CYS A N 1
ATOM 874 C CA . CYS A 1 111 ? -8.046 1.237 12.491 1.00 91.06 111 CYS A CA 1
ATOM 875 C C . CYS A 1 111 ? -8.401 0.408 11.253 1.00 91.06 111 CYS A C 1
ATOM 877 O O . CYS A 1 111 ? -8.825 0.990 10.257 1.00 91.06 111 CYS A O 1
ATOM 879 N N . VAL A 1 112 ? -8.244 -0.915 11.310 1.00 89.31 112 VAL A N 1
ATOM 880 C CA . VAL A 1 112 ? -8.482 -1.853 10.205 1.00 89.31 112 VAL A CA 1
ATOM 881 C C . VAL A 1 112 ? -9.445 -2.960 10.624 1.00 89.31 112 VAL A C 1
ATOM 883 O O . VAL A 1 112 ? -9.729 -3.148 11.809 1.00 89.31 112 VAL A O 1
ATOM 886 N N . THR A 1 113 ? -9.953 -3.693 9.641 1.00 87.25 113 THR A N 1
ATOM 887 C CA . THR A 1 113 ? -10.730 -4.915 9.848 1.00 87.25 113 THR A CA 1
ATOM 888 C C . THR A 1 113 ? -9.831 -6.150 9.761 1.00 87.25 113 THR A C 1
ATOM 890 O O . THR A 1 113 ? -8.748 -6.124 9.173 1.00 87.25 113 THR A O 1
ATOM 893 N N . TYR A 1 114 ? -10.276 -7.233 10.396 1.00 83.00 114 TYR A N 1
ATOM 894 C CA . TYR A 1 114 ? -9.626 -8.541 10.360 1.00 83.00 114 TYR A CA 1
ATOM 895 C C . TYR A 1 114 ? -10.628 -9.565 9.857 1.00 83.00 114 TYR A C 1
ATOM 897 O O . TYR A 1 114 ? -11.829 -9.453 10.118 1.00 83.00 114 TYR A O 1
ATOM 905 N N . GLU A 1 115 ? -10.127 -10.574 9.158 1.00 74.06 115 GLU A N 1
ATOM 906 C CA . GLU A 1 115 ? -10.964 -11.662 8.672 1.00 74.06 115 GLU A CA 1
ATOM 907 C C . GLU A 1 115 ? -11.507 -12.488 9.851 1.00 74.06 115 GLU A C 1
ATOM 909 O O . GLU A 1 115 ? -10.804 -12.768 10.819 1.00 74.06 115 GLU A O 1
ATOM 914 N N . THR A 1 116 ? -12.776 -12.892 9.784 1.00 60.59 116 THR A N 1
ATOM 915 C CA . THR A 1 116 ? -13.532 -13.499 10.899 1.00 60.59 116 THR A CA 1
ATOM 916 C C . THR A 1 116 ? -13.184 -14.961 11.199 1.00 60.59 116 THR A C 1
ATOM 918 O O . THR A 1 116 ? -13.851 -15.605 12.011 1.00 60.59 116 THR A O 1
ATOM 921 N N . THR A 1 117 ? -12.144 -15.524 10.582 1.00 51.22 117 THR A N 1
ATOM 922 C CA . THR A 1 117 ? -11.720 -16.893 10.902 1.00 51.22 117 THR A CA 1
ATOM 923 C C . THR A 1 117 ? -10.931 -16.914 12.214 1.00 51.22 117 THR A C 1
ATOM 925 O O . THR A 1 117 ? -10.300 -15.931 12.590 1.00 51.22 117 THR A O 1
ATOM 928 N N . LEU A 1 118 ? -10.938 -18.049 12.927 1.00 42.44 118 LEU A N 1
ATOM 929 C CA . LEU A 1 118 ? -10.246 -18.256 14.218 1.00 42.44 118 LEU A CA 1
ATOM 930 C C . LEU A 1 118 ? -8.740 -17.883 14.219 1.00 42.44 118 LEU A C 1
ATOM 932 O O . LEU A 1 118 ? -8.120 -17.830 15.282 1.00 42.44 118 LEU A O 1
ATOM 936 N N . HIS A 1 119 ? -8.164 -17.649 13.037 1.00 49.62 119 HIS A N 1
ATOM 937 C CA . HIS A 1 119 ? -6.774 -17.282 12.771 1.00 49.62 119 HIS A CA 1
ATOM 938 C C . HIS A 1 119 ? -6.651 -16.159 11.715 1.00 49.62 119 HIS A C 1
ATOM 940 O O . HIS A 1 119 ? -5.631 -16.080 11.034 1.00 49.62 119 HIS A O 1
ATOM 946 N N . GLY A 1 120 ? -7.698 -15.352 11.513 1.00 58.44 120 GLY A N 1
ATOM 947 C CA . GLY A 1 120 ? -7.800 -14.435 10.377 1.00 58.44 120 GLY A CA 1
ATOM 948 C C . GLY A 1 120 ? -6.748 -13.325 10.364 1.00 58.44 120 GLY A C 1
ATOM 949 O O . GLY A 1 120 ? -6.429 -12.735 11.398 1.00 58.44 120 GLY A O 1
ATOM 950 N N . GLY A 1 121 ? -6.214 -13.051 9.171 1.00 74.81 121 GLY A N 1
ATOM 951 C CA . GLY A 1 121 ? -5.270 -11.963 8.919 1.00 74.81 121 GLY A CA 1
ATOM 952 C C . GLY A 1 121 ? -5.951 -10.597 8.823 1.00 74.81 121 GLY A C 1
ATOM 953 O O . GLY A 1 121 ? -7.182 -10.484 8.854 1.00 74.81 121 GLY A O 1
ATOM 954 N N . MET A 1 122 ? -5.142 -9.542 8.703 1.00 86.19 122 MET A N 1
ATOM 955 C CA . MET A 1 122 ? -5.650 -8.200 8.428 1.00 86.19 122 MET A CA 1
ATOM 956 C C . MET A 1 122 ? -6.344 -8.183 7.064 1.00 86.19 122 MET A C 1
ATOM 958 O O . MET A 1 122 ? -5.794 -8.653 6.069 1.00 86.19 122 MET A O 1
ATOM 962 N N . SER A 1 123 ? -7.554 -7.632 7.002 1.00 85.56 123 SER A N 1
ATOM 963 C CA . SER A 1 123 ? -8.295 -7.533 5.746 1.00 85.56 123 SER A CA 1
ATOM 964 C C . SER A 1 123 ? -7.598 -6.564 4.789 1.00 85.56 123 SER A C 1
ATOM 966 O O . SER A 1 123 ? -7.314 -5.416 5.142 1.00 85.56 123 SER A O 1
ATOM 968 N N . ARG A 1 124 ? -7.326 -7.022 3.562 1.00 86.81 124 ARG A N 1
ATOM 969 C CA . ARG A 1 124 ? -6.623 -6.236 2.541 1.00 86.81 124 ARG A CA 1
ATOM 970 C C . ARG A 1 124 ? -7.075 -6.582 1.125 1.00 86.81 124 ARG A C 1
ATOM 972 O O . ARG A 1 124 ? -7.398 -7.728 0.822 1.00 86.81 124 ARG A O 1
ATOM 979 N N . TYR A 1 125 ? -7.029 -5.595 0.237 1.00 85.88 125 TYR A N 1
ATOM 980 C CA . TYR A 1 125 ? -6.961 -5.841 -1.202 1.00 85.88 125 TYR A CA 1
ATOM 981 C C . TYR A 1 125 ? -5.562 -6.357 -1.555 1.00 85.88 125 TYR A C 1
ATOM 983 O O . TYR A 1 125 ? -4.571 -5.879 -0.996 1.00 85.88 125 TYR A O 1
ATOM 991 N N . GLN A 1 126 ? -5.475 -7.270 -2.522 1.00 85.31 126 GLN A N 1
ATOM 992 C CA . GLN A 1 126 ? -4.211 -7.721 -3.092 1.00 85.31 126 GLN A CA 1
ATOM 993 C C . GLN A 1 126 ? -4.360 -7.941 -4.603 1.00 85.31 126 GLN A C 1
ATOM 995 O O . GLN A 1 126 ? -5.422 -8.348 -5.066 1.00 85.31 126 GLN A O 1
ATOM 1000 N N . CYS A 1 127 ? -3.313 -7.634 -5.371 1.00 81.31 127 CYS A N 1
ATOM 1001 C CA . CYS A 1 127 ? -3.309 -7.812 -6.826 1.00 81.31 127 CYS A CA 1
ATOM 1002 C C . CYS A 1 127 ? -3.437 -9.281 -7.267 1.00 81.31 127 CYS A C 1
ATOM 1004 O O . CYS A 1 127 ? -3.328 -10.204 -6.460 1.00 81.31 127 CYS A O 1
ATOM 1006 N N . ASP A 1 128 ? -3.645 -9.485 -8.571 1.00 79.12 128 ASP A N 1
ATOM 1007 C CA . ASP A 1 128 ? -3.810 -10.813 -9.158 1.00 79.12 128 ASP A CA 1
ATOM 1008 C C . ASP A 1 128 ? -2.623 -11.747 -8.832 1.00 79.12 128 ASP A C 1
ATOM 1010 O O . ASP A 1 128 ? -1.451 -11.358 -8.798 1.00 79.12 128 ASP A O 1
ATOM 1014 N N . SER A 1 129 ? -2.936 -13.026 -8.602 1.00 77.25 129 SER A N 1
ATOM 1015 C CA . SER A 1 129 ? -1.961 -14.032 -8.149 1.00 77.25 129 SER A CA 1
ATOM 1016 C C . SER A 1 129 ? -0.772 -14.258 -9.093 1.00 77.25 129 SER A C 1
ATOM 1018 O O . SER A 1 129 ? 0.286 -14.706 -8.654 1.00 77.25 129 SER A O 1
ATOM 1020 N N . ASP A 1 130 ? -0.914 -13.962 -10.382 1.00 77.56 130 ASP A N 1
ATOM 1021 C CA . ASP A 1 130 ? 0.171 -14.012 -11.363 1.00 77.56 130 ASP A CA 1
ATOM 1022 C C . ASP A 1 130 ? 1.174 -12.867 -11.169 1.00 77.56 130 ASP A C 1
ATOM 1024 O O . ASP A 1 130 ? 2.381 -13.104 -11.259 1.00 77.56 130 ASP A O 1
ATOM 1028 N N . ILE A 1 131 ? 0.703 -11.666 -10.822 1.00 79.81 131 ILE A N 1
ATOM 1029 C CA . ILE A 1 131 ? 1.557 -10.537 -10.433 1.00 79.81 131 ILE A CA 1
ATOM 1030 C C . ILE A 1 131 ? 2.274 -10.861 -9.121 1.00 79.81 131 ILE A C 1
ATOM 1032 O O . ILE A 1 131 ? 3.492 -10.710 -9.048 1.00 79.81 131 ILE A O 1
ATOM 1036 N N . ILE A 1 132 ? 1.562 -11.377 -8.115 1.00 81.94 132 ILE A N 1
ATOM 1037 C CA . ILE A 1 132 ? 2.172 -11.798 -6.841 1.00 81.94 132 ILE A CA 1
ATOM 1038 C C . ILE A 1 132 ? 3.318 -12.784 -7.102 1.00 81.94 132 ILE A C 1
ATOM 1040 O O . ILE A 1 132 ? 4.464 -12.526 -6.730 1.00 81.94 132 ILE A O 1
ATOM 1044 N N . ARG A 1 133 ? 3.034 -13.870 -7.832 1.00 81.38 133 ARG A N 1
ATOM 1045 C CA . ARG A 1 133 ? 4.028 -14.900 -8.165 1.00 81.38 133 ARG A CA 1
ATOM 1046 C C . ARG A 1 133 ? 5.214 -14.341 -8.940 1.00 81.38 133 ARG A C 1
ATOM 1048 O O . ARG A 1 133 ? 6.332 -14.807 -8.741 1.00 81.38 133 ARG A O 1
ATOM 1055 N N . TYR A 1 134 ? 4.999 -13.374 -9.829 1.00 81.81 134 TYR A N 1
ATOM 1056 C CA . TYR A 1 134 ? 6.087 -12.733 -10.567 1.00 81.81 134 TYR A CA 1
ATOM 1057 C C . TYR A 1 134 ? 7.064 -12.007 -9.626 1.00 81.81 134 TYR A C 1
ATOM 1059 O O . TYR A 1 134 ? 8.280 -12.138 -9.785 1.00 81.81 134 TYR A O 1
ATOM 1067 N N . PHE A 1 135 ? 6.555 -11.302 -8.612 1.00 81.44 135 PHE A N 1
ATOM 1068 C CA . PHE A 1 135 ? 7.388 -10.600 -7.631 1.00 81.44 135 PHE A CA 1
ATOM 1069 C C . PHE A 1 135 ? 8.038 -11.543 -6.608 1.00 81.44 135 PHE A C 1
ATOM 1071 O O . PHE A 1 135 ? 9.217 -11.374 -6.301 1.00 81.44 135 PHE A O 1
ATOM 1078 N N . GLU A 1 136 ? 7.332 -12.572 -6.135 1.00 81.56 136 GLU A N 1
ATOM 1079 C CA . GLU A 1 136 ? 7.895 -13.598 -5.239 1.00 81.56 136 GLU A CA 1
ATOM 1080 C C . GLU A 1 136 ? 9.043 -14.373 -5.903 1.00 81.56 136 GLU A C 1
ATOM 1082 O O . GLU A 1 136 ? 10.086 -14.622 -5.295 1.00 81.56 136 GLU A O 1
ATOM 1087 N N . ASN A 1 137 ? 8.906 -14.678 -7.195 1.00 81.19 137 ASN A N 1
ATOM 1088 C CA . ASN A 1 137 ? 9.940 -15.364 -7.970 1.00 81.19 137 ASN A CA 1
ATOM 1089 C C . ASN A 1 137 ? 11.020 -14.417 -8.521 1.00 81.19 137 ASN A C 1
ATOM 1091 O O . ASN A 1 137 ? 11.777 -14.812 -9.405 1.00 81.19 137 ASN A O 1
ATOM 1095 N N . HIS A 1 138 ? 11.119 -13.176 -8.026 1.00 74.38 138 HIS A N 1
ATOM 1096 C CA . HIS A 1 138 ? 12.151 -12.209 -8.429 1.00 74.38 138 HIS A CA 1
ATOM 1097 C C . HIS A 1 138 ? 12.205 -11.982 -9.954 1.00 74.38 138 HIS A C 1
ATOM 1099 O O . HIS A 1 138 ? 13.278 -11.865 -10.549 1.00 74.38 138 HIS A O 1
ATOM 1105 N N . GLY A 1 139 ? 11.045 -11.973 -10.611 1.00 64.88 139 GLY A N 1
ATOM 1106 C CA . GLY A 1 139 ? 10.937 -11.825 -12.061 1.00 64.88 139 GLY A CA 1
ATOM 1107 C C . GLY A 1 139 ? 11.266 -13.087 -12.869 1.00 64.88 139 GLY A C 1
ATOM 1108 O O . GLY A 1 139 ? 11.311 -13.029 -14.100 1.00 64.88 139 GLY A O 1
ATOM 1109 N N . GLN A 1 140 ? 11.483 -14.241 -12.226 1.00 64.69 140 GLN A N 1
ATOM 1110 C CA .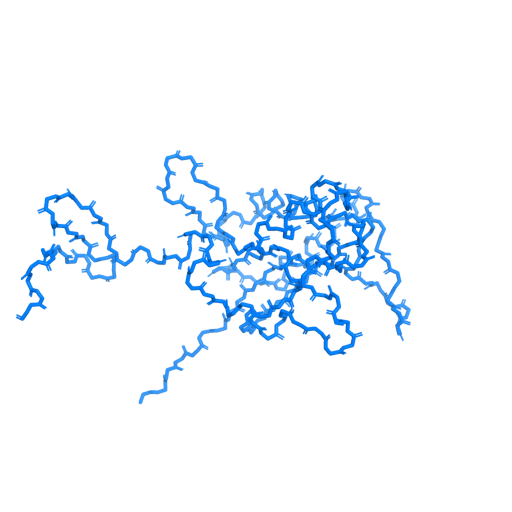 GLN A 1 140 ? 11.683 -15.513 -12.920 1.00 64.69 140 GLN A CA 1
ATOM 1111 C C . GLN A 1 140 ? 10.327 -16.152 -13.289 1.00 64.69 140 GLN A C 1
ATOM 1113 O O . GLN A 1 140 ? 9.662 -16.764 -12.462 1.00 64.69 140 GLN A O 1
ATOM 1118 N N . SER A 1 141 ? 9.974 -16.043 -14.581 1.00 54.00 141 SER A N 1
ATOM 1119 C CA . SER A 1 141 ? 8.748 -16.509 -15.278 1.00 54.00 141 SER A CA 1
ATOM 1120 C C . SER A 1 141 ? 7.467 -15.703 -15.017 1.00 54.00 141 SER A C 1
ATOM 1122 O O . SER A 1 141 ? 7.070 -15.525 -13.869 1.00 54.00 141 SER A O 1
ATOM 1124 N N . PRO A 1 142 ? 6.789 -15.239 -16.094 1.00 51.56 142 PRO A N 1
ATOM 1125 C CA . PRO A 1 142 ? 6.313 -16.073 -17.215 1.00 51.56 142 PRO A CA 1
ATOM 1126 C C . PRO A 1 142 ? 6.970 -15.777 -18.585 1.00 51.56 142 PRO A C 1
ATOM 1128 O O . PRO A 1 142 ? 7.683 -14.795 -18.754 1.00 51.56 142 PRO A O 1
ATOM 1131 N N . ARG A 1 143 ? 6.677 -16.603 -19.613 1.00 53.69 143 ARG A N 1
ATOM 1132 C CA . ARG A 1 143 ? 7.037 -16.370 -21.042 1.00 53.69 143 ARG A CA 1
ATOM 1133 C C . ARG A 1 143 ? 6.565 -15.007 -21.594 1.00 53.69 143 ARG A C 1
ATOM 1135 O O . ARG A 1 143 ? 6.979 -14.618 -22.683 1.00 53.69 143 ARG A O 1
ATOM 1142 N N . GLN A 1 144 ? 5.686 -14.318 -20.870 1.00 58.91 144 GLN A N 1
ATOM 1143 C CA . GLN A 1 144 ? 5.194 -12.967 -21.116 1.00 58.91 144 GLN A CA 1
ATOM 1144 C C . GLN A 1 144 ? 5.116 -12.241 -19.772 1.00 58.91 144 GLN A C 1
ATOM 1146 O O . GLN A 1 144 ? 4.699 -12.847 -18.788 1.00 58.91 144 GLN A O 1
ATOM 1151 N N . LEU A 1 145 ? 5.499 -10.960 -19.739 1.00 63.38 145 LEU A N 1
ATOM 1152 C CA . LEU A 1 145 ? 5.276 -10.103 -18.573 1.00 63.38 145 LEU A CA 1
ATOM 1153 C C . LEU A 1 145 ? 3.780 -10.117 -18.221 1.00 63.38 145 LEU A C 1
ATOM 1155 O O . LEU A 1 145 ? 2.964 -10.009 -19.149 1.00 63.38 145 LEU A O 1
ATOM 1159 N N . PRO A 1 146 ? 3.411 -10.232 -16.929 1.00 64.38 146 PRO A N 1
ATOM 1160 C CA . PRO A 1 146 ? 2.033 -10.013 -16.525 1.00 64.38 146 PRO A CA 1
ATOM 1161 C C . PRO A 1 146 ? 1.590 -8.661 -17.079 1.00 64.38 146 PRO A C 1
ATOM 1163 O O . PRO A 1 146 ? 2.349 -7.690 -17.099 1.00 64.38 146 PRO A O 1
ATOM 1166 N N . ARG A 1 147 ? 0.378 -8.592 -17.611 1.00 63.06 147 ARG A N 1
ATOM 1167 C CA . ARG A 1 147 ? -0.190 -7.296 -17.952 1.00 63.06 147 ARG A CA 1
ATOM 1168 C C . ARG A 1 147 ? -0.994 -6.859 -16.745 1.00 63.06 147 ARG A C 1
ATOM 1170 O O . ARG A 1 147 ? -1.889 -7.608 -16.361 1.00 63.06 147 ARG A O 1
ATOM 1177 N N . PRO A 1 148 ? -0.744 -5.665 -16.186 1.00 57.00 148 PRO A N 1
ATOM 1178 C CA . PRO A 1 148 ? -1.699 -5.031 -15.297 1.00 57.00 148 PRO A CA 1
ATOM 1179 C C . PRO A 1 148 ? -2.890 -4.591 -16.162 1.00 57.00 148 PRO A C 1
ATOM 1181 O O . PRO A 1 148 ? -3.075 -3.413 -16.467 1.00 57.00 148 PRO A O 1
ATOM 1184 N N . GLU A 1 149 ? -3.643 -5.556 -16.695 1.00 51.62 149 GLU A N 1
ATOM 1185 C CA . GLU A 1 149 ? -4.912 -5.259 -17.334 1.00 51.62 149 GLU A CA 1
ATOM 1186 C C . GLU A 1 149 ? -5.910 -4.944 -16.226 1.00 51.62 149 GLU A C 1
ATOM 1188 O O . GLU A 1 149 ? -5.883 -5.583 -15.173 1.00 51.62 149 GLU A O 1
ATOM 1193 N N . PRO A 1 150 ? -6.808 -3.974 -16.447 1.00 43.06 150 PRO A N 1
ATOM 1194 C CA . PRO A 1 150 ? -7.963 -3.809 -15.602 1.00 43.06 150 PRO A CA 1
ATOM 1195 C C . PRO A 1 150 ? -8.870 -4.999 -15.895 1.00 43.06 150 PRO A C 1
ATOM 1197 O O . PRO A 1 150 ? -9.888 -4.880 -16.575 1.00 43.06 150 PRO A O 1
ATOM 1200 N N . ARG A 1 151 ? -8.535 -6.170 -15.350 1.00 45.53 151 ARG A N 1
ATOM 1201 C CA . ARG A 1 151 ? -9.615 -6.964 -14.801 1.00 45.53 151 ARG A CA 1
ATOM 1202 C C . ARG A 1 151 ? -10.252 -5.989 -13.834 1.00 45.53 151 ARG A C 1
ATOM 1204 O O . ARG A 1 151 ? -9.570 -5.415 -12.983 1.00 45.53 151 ARG A O 1
ATOM 1211 N N . THR A 1 152 ? -11.503 -5.642 -14.119 1.00 39.56 152 THR A N 1
ATOM 1212 C CA . THR A 1 152 ? -12.396 -4.956 -13.189 1.00 39.56 152 THR A CA 1
ATOM 1213 C C . THR A 1 152 ? -12.009 -5.354 -11.771 1.00 39.56 152 THR A C 1
ATOM 1215 O O . THR A 1 152 ? -11.589 -6.495 -11.580 1.00 39.56 152 THR A O 1
ATOM 1218 N N . LEU A 1 153 ? -12.138 -4.466 -10.782 1.00 45.75 153 LEU A N 1
ATOM 1219 C CA . LEU A 1 153 ? -12.209 -4.924 -9.394 1.00 45.75 153 LEU A CA 1
ATOM 1220 C C . LEU A 1 153 ? -13.426 -5.855 -9.285 1.00 45.75 153 LEU A C 1
ATOM 1222 O O . LEU A 1 153 ? -14.511 -5.455 -8.878 1.00 45.75 153 LEU A O 1
ATOM 1226 N N . GLY A 1 154 ? -13.278 -7.067 -9.803 1.00 37.31 154 GLY A N 1
ATOM 1227 C CA . GLY A 1 154 ? -14.234 -8.128 -9.773 1.00 37.31 154 GLY A CA 1
ATOM 1228 C C . GLY A 1 154 ? -14.339 -8.473 -8.316 1.00 37.31 154 GLY A C 1
ATOM 1229 O O . GLY A 1 154 ? -13.361 -8.418 -7.566 1.00 37.31 154 GLY A O 1
ATOM 1230 N N . ARG A 1 155 ? -15.552 -8.793 -7.908 1.00 36.53 155 ARG A N 1
ATOM 1231 C CA . ARG A 1 155 ? -15.853 -9.216 -6.549 1.00 36.53 155 ARG A CA 1
ATOM 1232 C C . ARG A 1 155 ? -14.919 -10.353 -6.093 1.00 36.53 155 ARG A C 1
ATOM 1234 O O . ARG A 1 155 ? -14.655 -10.463 -4.905 1.00 36.53 155 ARG A O 1
ATOM 1241 N N . GLU A 1 156 ? -14.386 -11.136 -7.037 1.00 41.88 156 GLU A N 1
ATOM 1242 C CA . GLU A 1 156 ? -13.357 -12.168 -6.852 1.00 41.88 156 GLU A CA 1
ATOM 1243 C C . GLU A 1 156 ? -11.919 -11.687 -6.551 1.00 41.88 156 GLU A C 1
ATOM 1245 O O . GLU A 1 156 ? -11.149 -12.458 -5.987 1.00 41.88 156 GLU A O 1
ATOM 1250 N N . ASN A 1 157 ? -11.546 -10.449 -6.892 1.00 43.16 157 ASN A N 1
ATOM 1251 C CA . ASN A 1 157 ? -10.213 -9.874 -6.631 1.00 43.16 157 ASN A CA 1
ATOM 1252 C C . ASN A 1 157 ? -10.152 -9.101 -5.299 1.00 43.16 157 ASN A C 1
ATOM 1254 O O . ASN A 1 157 ? -9.105 -8.591 -4.898 1.00 43.16 157 ASN A O 1
ATOM 1258 N N . TYR A 1 158 ? -11.285 -9.021 -4.600 1.00 43.53 158 TYR A N 1
ATOM 1259 C CA . TYR A 1 158 ? -11.334 -8.733 -3.176 1.00 43.53 158 TYR A CA 1
ATOM 1260 C C . TYR A 1 158 ? -11.056 -10.040 -2.429 1.00 43.53 158 TYR A C 1
ATOM 1262 O O . TYR A 1 158 ? -11.898 -10.938 -2.414 1.00 43.53 158 TYR A O 1
ATOM 1270 N N . PHE A 1 159 ? -9.892 -10.162 -1.788 1.00 42.88 159 PHE A N 1
ATOM 1271 C CA . PHE A 1 159 ? -9.747 -11.188 -0.758 1.00 42.88 159 PHE A CA 1
ATOM 1272 C C . PHE A 1 159 ? -10.758 -10.884 0.363 1.00 42.88 159 PHE A C 1
ATOM 1274 O O . PHE A 1 159 ? -11.046 -9.729 0.685 1.00 42.88 159 PHE A O 1
ATOM 1281 N N . THR A 1 160 ? -11.400 -11.943 0.846 1.00 40.97 160 THR A N 1
ATOM 1282 C CA . THR A 1 160 ? -12.767 -12.001 1.392 1.00 40.97 160 THR A CA 1
ATOM 1283 C C . THR A 1 160 ? -13.064 -11.164 2.638 1.00 40.97 160 THR A C 1
ATOM 1285 O O . THR A 1 160 ? -14.227 -11.077 3.021 1.00 40.97 160 THR A O 1
ATOM 1288 N N . GLY A 1 161 ? -12.080 -10.503 3.247 1.00 37.03 161 GLY A N 1
ATOM 1289 C CA . GLY A 1 161 ? -12.278 -9.643 4.420 1.00 37.03 161 GLY A CA 1
ATOM 1290 C C . GLY A 1 161 ? -13.147 -8.394 4.207 1.00 37.03 161 GLY A C 1
ATOM 1291 O O . GLY A 1 161 ? -13.520 -7.752 5.181 1.00 37.03 161 GLY A O 1
ATOM 1292 N N . ASN A 1 162 ? -13.489 -8.066 2.956 1.00 34.81 162 ASN A N 1
ATOM 1293 C CA . ASN A 1 162 ? -14.437 -7.000 2.599 1.00 34.81 162 ASN A CA 1
ATOM 1294 C C . ASN A 1 162 ? -15.671 -7.512 1.840 1.00 34.81 162 ASN A C 1
ATOM 1296 O O . ASN A 1 162 ? -16.426 -6.726 1.265 1.00 34.81 162 ASN A O 1
ATOM 1300 N N . GLN A 1 163 ? -15.951 -8.818 1.894 1.00 36.88 163 GLN A N 1
ATOM 1301 C CA . GLN A 1 163 ? -17.356 -9.147 2.067 1.00 36.88 163 GLN A CA 1
ATOM 1302 C C . GLN A 1 163 ? -17.668 -8.658 3.474 1.00 36.88 163 GLN A C 1
ATOM 1304 O O . GLN A 1 163 ? -17.304 -9.3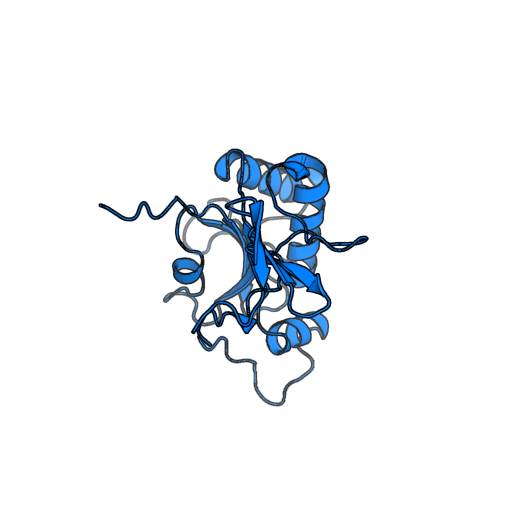19 4.446 1.00 36.88 163 GLN A O 1
ATOM 1309 N N . GLU A 1 164 ? -18.314 -7.492 3.599 1.00 37.94 164 GLU A N 1
ATOM 1310 C CA . GLU A 1 164 ? -19.238 -7.331 4.715 1.00 37.94 164 GLU A CA 1
ATOM 1311 C C . GLU A 1 164 ? -19.983 -8.662 4.763 1.00 37.94 164 GLU A C 1
ATOM 1313 O O . GLU A 1 164 ? -20.628 -9.062 3.788 1.00 37.94 164 GLU A O 1
ATOM 1318 N N . THR A 1 165 ? -19.739 -9.451 5.808 1.00 42.03 165 THR A N 1
ATOM 1319 C CA . THR A 1 165 ? -20.540 -10.634 6.047 1.00 42.03 165 THR A CA 1
ATOM 1320 C C . THR A 1 165 ? -21.895 -10.047 6.386 1.00 42.03 165 THR A C 1
ATOM 1322 O O . THR A 1 165 ? -22.173 -9.764 7.542 1.00 42.03 165 THR A O 1
ATOM 1325 N N . TYR A 1 166 ? -22.695 -9.739 5.364 1.00 45.56 166 TYR A N 1
ATOM 1326 C CA . TYR A 1 166 ? -24.065 -9.311 5.559 1.00 45.56 166 TYR A CA 1
ATOM 1327 C C . TYR A 1 166 ? -24.839 -10.447 6.183 1.00 45.56 166 TYR A C 1
ATOM 1329 O O . TYR A 1 166 ? -25.861 -10.162 6.760 1.00 45.56 166 TYR A O 1
ATOM 1337 N N . GLU A 1 167 ? -24.355 -11.691 6.087 1.00 46.78 167 GLU A N 1
ATOM 1338 C CA . GLU A 1 167 ? -25.064 -12.909 6.436 1.00 46.78 167 GLU A CA 1
ATOM 1339 C C . GLU A 1 167 ? -24.121 -13.926 7.098 1.00 46.78 167 GLU A C 1
ATOM 1341 O O . GLU A 1 167 ? -23.157 -14.384 6.486 1.00 46.78 167 GLU A O 1
ATOM 1346 N N . VAL A 1 168 ? -24.390 -14.303 8.347 1.00 63.66 168 VAL A N 1
ATOM 1347 C CA . VAL A 1 168 ? -23.702 -15.398 9.045 1.00 63.66 168 VAL A CA 1
ATOM 1348 C C . VAL A 1 168 ? -24.460 -16.692 8.767 1.00 63.66 168 VAL A C 1
ATOM 1350 O O . VAL A 1 168 ? -25.582 -16.854 9.240 1.00 63.66 168 VAL A O 1
ATOM 1353 N N . ASP A 1 169 ? -23.867 -17.607 7.998 1.00 57.25 169 ASP A N 1
ATOM 1354 C CA . ASP A 1 169 ? -24.466 -18.913 7.691 1.00 57.25 169 ASP A CA 1
ATOM 1355 C C . ASP A 1 169 ? -24.574 -19.771 8.966 1.00 57.25 169 ASP A C 1
ATOM 1357 O O . ASP A 1 169 ? -23.586 -19.985 9.675 1.00 57.25 169 ASP A O 1
ATOM 1361 N N . LEU A 1 170 ? -25.783 -20.248 9.268 1.00 72.00 170 LEU A N 1
ATOM 1362 C CA . LEU A 1 170 ? -26.078 -21.104 10.422 1.00 72.00 170 LEU A CA 1
ATOM 1363 C C . LEU A 1 170 ? -26.198 -22.590 10.043 1.00 72.00 170 LEU A C 1
ATOM 1365 O O . LEU A 1 170 ? -26.381 -23.438 10.920 1.00 72.00 170 LEU A O 1
ATOM 1369 N N . GLY A 1 171 ? -26.093 -22.919 8.754 1.00 54.47 171 GLY A N 1
ATOM 1370 C CA . GLY A 1 171 ? -26.323 -24.252 8.214 1.00 54.47 171 GLY A CA 1
ATOM 1371 C C . GLY A 1 171 ? -27.799 -24.546 7.929 1.00 54.47 171 GLY A C 1
ATOM 1372 O O . GLY A 1 171 ? -28.714 -23.884 8.416 1.00 54.47 171 GLY A O 1
ATOM 1373 N N . GLY A 1 172 ? -28.042 -25.561 7.094 1.00 74.44 172 GLY A N 1
ATOM 1374 C CA . GLY A 1 172 ? -29.399 -26.021 6.774 1.00 74.44 172 GLY A CA 1
ATOM 1375 C C . GLY A 1 172 ? -30.251 -25.014 5.996 1.00 74.44 172 GLY A C 1
ATOM 1376 O O . GLY A 1 172 ? -31.464 -25.068 6.109 1.00 74.44 172 GLY A O 1
ATOM 1377 N N . GLY A 1 173 ? -29.629 -24.097 5.246 1.00 74.00 173 GLY A N 1
ATOM 1378 C CA . GLY A 1 173 ? -30.332 -23.049 4.496 1.00 74.00 173 GLY A CA 1
ATOM 1379 C C . GLY A 1 173 ? -30.603 -21.772 5.297 1.00 74.00 173 GLY A C 1
ATOM 1380 O O . GLY A 1 173 ? -31.112 -20.811 4.729 1.00 74.00 173 GLY A O 1
ATOM 1381 N N . HIS A 1 174 ? -30.232 -21.723 6.580 1.00 66.06 174 HIS A N 1
ATOM 1382 C CA . HIS A 1 174 ? -30.420 -20.554 7.438 1.00 66.06 174 HIS A CA 1
ATOM 1383 C C . HIS A 1 174 ? -29.203 -19.631 7.468 1.00 66.06 174 HIS A C 1
ATOM 1385 O O . HIS A 1 174 ? -28.061 -20.087 7.479 1.00 66.06 174 HIS A O 1
ATOM 1391 N N . TYR A 1 175 ? -29.452 -18.330 7.577 1.00 66.94 175 TYR A N 1
ATOM 1392 C CA . TYR A 1 175 ? -28.416 -17.317 7.755 1.00 66.94 175 TYR A CA 1
ATOM 1393 C C . TYR A 1 175 ? -28.912 -16.152 8.624 1.00 66.94 175 TYR A C 1
ATOM 1395 O O . TYR A 1 175 ? -30.117 -15.958 8.763 1.00 66.94 175 TYR A O 1
ATOM 1403 N N . VAL A 1 176 ? -28.001 -15.390 9.236 1.00 70.44 176 VAL A N 1
ATOM 1404 C CA . VAL A 1 176 ? -28.319 -14.195 10.042 1.00 70.44 176 VAL A CA 1
ATOM 1405 C C . VAL A 1 176 ? -27.788 -12.958 9.365 1.00 70.44 176 VAL A C 1
ATOM 1407 O O . VAL A 1 176 ? -26.575 -12.816 9.233 1.00 70.44 176 VAL A O 1
ATOM 1410 N N . GLU A 1 177 ? -28.673 -12.037 9.012 1.00 55.78 177 GLU A N 1
ATOM 1411 C CA . GLU A 1 177 ? -28.259 -10.774 8.437 1.00 55.78 177 GLU A CA 1
ATOM 1412 C C . GLU A 1 177 ? -27.611 -9.868 9.506 1.00 55.78 177 GLU A C 1
ATOM 1414 O O . GLU A 1 177 ? -28.259 -9.474 10.470 1.00 55.78 177 GLU A O 1
ATOM 1419 N N . VAL A 1 178 ? -26.331 -9.517 9.370 1.00 50.44 178 VAL A N 1
ATOM 1420 C CA . VAL A 1 178 ? -25.539 -8.793 10.384 1.00 50.44 178 VAL A CA 1
ATOM 1421 C C . VAL A 1 178 ? -25.999 -7.345 10.572 1.00 50.44 178 VAL A C 1
ATOM 1423 O O . VAL A 1 178 ? -25.882 -6.804 11.670 1.00 50.44 178 VAL A O 1
ATOM 1426 N N . ALA A 1 179 ? -26.567 -6.722 9.536 1.00 45.84 179 ALA A N 1
ATOM 1427 C CA . ALA A 1 179 ? -27.068 -5.349 9.609 1.00 45.84 179 ALA A CA 1
ATOM 1428 C C . ALA A 1 179 ? -28.348 -5.222 10.456 1.00 45.84 179 ALA A C 1
ATOM 1430 O O . ALA A 1 179 ? -28.566 -4.196 11.103 1.00 45.84 179 ALA A O 1
ATOM 1431 N N . THR A 1 180 ? -29.192 -6.256 10.461 1.00 57.53 180 THR A N 1
ATOM 1432 C CA . THR A 1 180 ? -30.527 -6.234 11.081 1.00 57.53 180 THR A CA 1
ATOM 1433 C C . THR A 1 180 ? -30.661 -7.205 12.257 1.00 57.53 180 THR A C 1
ATOM 1435 O O . THR A 1 180 ? -31.563 -7.056 13.081 1.00 57.53 180 THR A O 1
ATOM 1438 N N . GLY A 1 181 ? -29.768 -8.192 12.355 1.00 61.88 181 GLY A N 1
ATOM 1439 C CA . GLY A 1 181 ? -29.862 -9.324 13.275 1.00 61.88 181 GLY A CA 1
ATOM 1440 C C . GLY A 1 181 ? -30.962 -10.326 12.910 1.00 61.88 181 GLY A C 1
ATOM 1441 O O . GLY A 1 181 ? -31.276 -11.193 13.727 1.00 61.88 181 GLY A O 1
ATOM 1442 N N . LEU A 1 182 ? -31.579 -10.208 11.729 1.00 64.44 182 LEU A N 1
ATOM 1443 C CA . LEU A 1 182 ? -32.676 -11.076 11.304 1.00 64.44 182 LEU A CA 1
ATOM 1444 C C . LEU A 1 182 ? -32.144 -12.416 10.803 1.00 64.44 182 LEU A C 1
ATOM 1446 O O . LEU A 1 182 ? -31.299 -12.471 9.914 1.00 64.44 182 LEU A O 1
ATOM 1450 N N . GLN A 1 183 ? -32.675 -13.505 11.353 1.00 78.38 183 GLN A N 1
ATOM 1451 C CA . GLN A 1 183 ? -32.445 -14.839 10.819 1.00 78.38 183 GLN A CA 1
ATOM 1452 C C . GLN A 1 183 ? -33.423 -15.102 9.671 1.00 78.38 183 GLN A C 1
ATOM 1454 O O . GLN A 1 183 ? -34.631 -14.949 9.841 1.00 78.38 183 GLN A O 1
ATOM 1459 N N . MET A 1 184 ? -32.898 -15.519 8.526 1.00 71.31 184 MET A N 1
ATOM 1460 C CA . MET A 1 184 ? -33.650 -15.808 7.306 1.00 71.31 184 MET A CA 1
ATOM 1461 C C . MET A 1 184 ? -33.327 -17.221 6.808 1.00 71.31 184 MET A C 1
ATOM 1463 O O . MET A 1 184 ? -32.298 -17.802 7.174 1.00 71.31 184 MET A O 1
ATOM 1467 N N . HIS A 1 185 ? -34.218 -17.805 6.007 1.00 80.88 185 HIS A N 1
ATOM 1468 C CA . HIS A 1 185 ? -33.969 -19.047 5.281 1.00 80.88 185 HIS A CA 1
ATOM 1469 C C . HIS A 1 185 ? -33.885 -18.747 3.779 1.00 80.88 185 HIS A C 1
ATOM 1471 O O . HIS A 1 185 ? -34.654 -17.947 3.257 1.00 80.88 185 HIS A O 1
ATOM 1477 N N . ARG A 1 186 ? -32.940 -19.370 3.066 1.00 63.50 186 ARG A N 1
ATOM 1478 C CA . ARG A 1 186 ? -32.653 -19.066 1.647 1.00 63.50 186 ARG A CA 1
ATOM 1479 C C . ARG A 1 186 ? -33.835 -19.294 0.696 1.00 63.50 186 ARG A C 1
ATOM 1481 O O . ARG A 1 186 ? -33.832 -18.729 -0.391 1.00 63.50 186 ARG A O 1
ATOM 1488 N N . ASP A 1 187 ? -34.833 -20.062 1.122 1.00 71.00 187 ASP A N 1
ATOM 1489 C CA . ASP A 1 187 ? -36.053 -20.332 0.351 1.00 71.00 187 ASP A CA 1
ATOM 1490 C C . ASP A 1 187 ? -37.201 -19.343 0.647 1.00 71.00 187 ASP A C 1
ATOM 1492 O O . ASP A 1 187 ? -38.252 -19.428 0.020 1.00 71.00 187 ASP A O 1
ATOM 1496 N N . ASP A 1 188 ? -37.021 -18.387 1.567 1.00 61.59 188 ASP A N 1
ATOM 1497 C CA . ASP A 1 188 ? -38.042 -17.376 1.905 1.00 61.59 188 ASP A CA 1
ATOM 1498 C C . ASP A 1 188 ? -38.086 -16.205 0.890 1.00 61.59 188 ASP A C 1
ATOM 1500 O O . ASP A 1 188 ? -38.789 -15.217 1.104 1.00 61.59 188 ASP A O 1
ATOM 1504 N N . GLY A 1 189 ? -37.301 -16.293 -0.193 1.00 50.12 189 GLY A N 1
ATOM 1505 C CA . GLY A 1 189 ? -37.055 -15.234 -1.177 1.00 50.12 189 GLY A CA 1
ATOM 1506 C C . GLY A 1 189 ? -37.644 -15.455 -2.578 1.00 50.12 189 GLY A C 1
ATOM 1507 O O . GLY A 1 189 ? -37.048 -14.965 -3.539 1.00 50.12 189 GLY A O 1
ATOM 1508 N N . GLU A 1 190 ? -38.771 -16.168 -2.708 1.00 39.78 190 GLU A N 1
ATOM 1509 C CA . GLU A 1 190 ? -39.645 -16.122 -3.904 1.00 39.78 190 GLU A CA 1
ATOM 1510 C C . GLU A 1 190 ? -40.894 -15.255 -3.681 1.00 39.78 190 GLU A C 1
ATOM 1512 O O . GLU A 1 190 ? -41.578 -15.425 -2.645 1.00 39.78 190 GLU A O 1
#

Radius of gyration: 18.91 Å; chains: 1; bounding box: 56×44×37 Å

Sequence (190 aa):
MESGYGDENWIYVGGDINIICQSKVGKTTRNLIDRHRSPQNPGFFIYAAFQIVRGSVHEIEASLLNHLKWGLGFQPLPHFSTSGTSECFEVSPCHMADLVEDFIGRYFSSCVTYETTLHGGMSRYQCDSDIIRYFENHGQSPRQLPRPEPRTLGRENYFTGNQETYEVDLGGGHYVEVATGLQMHRDDGE

Foldseek 3Di:
DDDPPQFWWKWFKKDFLVQQQKIFTDIGSHDCVVVQDDPVHQRMGTAKMFTFQDDDSVVLSVVLLCCVCPVVPWQADADPPDRDGGRMTRHGSVVVVVSSQVSCVVPPVVRFFWDPDPDTGTFMQGDDPVSVVCSVVVNDDDPDRDRSDPPDVPVVSRPCRPPPCCWD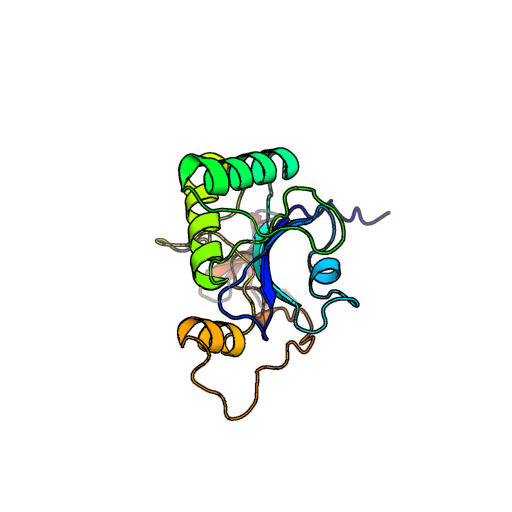DPDPQWTAGPVPRDIDGNVVPD